Protein AF-A0AAW5EEK4-F1 (afdb_monomer_lite)

Structure (mmCIF, N/CA/C/O backbone):
data_AF-A0AAW5EEK4-F1
#
_entry.id   AF-A0AAW5EEK4-F1
#
loop_
_atom_site.group_PDB
_atom_site.id
_atom_site.type_symbol
_atom_site.label_atom_id
_atom_site.label_alt_id
_atom_site.label_comp_id
_atom_site.label_asym_id
_atom_site.label_entity_id
_atom_site.label_seq_id
_atom_site.pdbx_PDB_ins_code
_atom_site.Cartn_x
_atom_site.Cartn_y
_atom_site.Cartn_z
_atom_site.occupancy
_atom_site.B_iso_or_equiv
_atom_site.auth_seq_id
_atom_site.auth_comp_id
_atom_site.auth_asym_id
_atom_site.auth_atom_id
_atom_site.pdbx_PDB_model_num
ATOM 1 N N . HIS A 1 1 ? 43.972 -11.807 -30.087 1.00 36.91 1 HIS A N 1
ATOM 2 C CA . HIS A 1 1 ? 42.862 -12.079 -29.159 1.00 36.91 1 HIS A CA 1
ATOM 3 C C . HIS A 1 1 ? 41.966 -10.864 -29.253 1.00 36.91 1 HIS A C 1
ATOM 5 O O . HIS A 1 1 ? 42.281 -9.854 -28.641 1.00 36.91 1 HIS A O 1
ATOM 11 N N . ASP A 1 2 ? 40.963 -10.916 -30.129 1.00 34.91 2 ASP A N 1
ATOM 12 C CA . ASP A 1 2 ? 39.991 -9.832 -30.265 1.00 34.91 2 ASP A CA 1
ATOM 13 C C . ASP A 1 2 ? 38.910 -10.070 -29.215 1.00 34.91 2 ASP A C 1
ATOM 15 O O . ASP A 1 2 ? 38.083 -10.973 -29.352 1.00 34.91 2 ASP A O 1
ATOM 19 N N . GLU A 1 3 ? 38.967 -9.322 -28.116 1.00 41.66 3 GLU A N 1
ATOM 20 C CA . GLU A 1 3 ? 37.869 -9.300 -27.157 1.00 41.66 3 GLU A CA 1
ATOM 21 C C . GLU A 1 3 ? 36.732 -8.485 -27.771 1.00 41.66 3 GLU A C 1
ATOM 23 O O . GLU A 1 3 ? 36.804 -7.264 -27.903 1.00 41.66 3 GLU A O 1
ATOM 28 N N . ASN A 1 4 ? 35.696 -9.188 -28.222 1.00 41.31 4 ASN A N 1
ATOM 29 C CA . ASN A 1 4 ? 34.501 -8.612 -28.822 1.00 41.31 4 ASN A CA 1
ATOM 30 C C . ASN A 1 4 ? 33.641 -7.964 -27.719 1.00 41.31 4 ASN A C 1
ATOM 32 O O . ASN A 1 4 ? 32.656 -8.542 -27.257 1.00 41.31 4 ASN A O 1
ATOM 36 N N . LEU A 1 5 ? 34.078 -6.804 -27.223 1.00 49.34 5 LEU A N 1
ATOM 37 C CA . LEU A 1 5 ? 33.399 -6.060 -26.163 1.00 49.34 5 LEU A CA 1
ATOM 38 C C . LEU A 1 5 ? 32.048 -5.530 -26.669 1.00 49.34 5 LEU A C 1
ATOM 40 O O . LEU A 1 5 ? 31.976 -4.852 -27.695 1.00 49.34 5 LEU A O 1
ATOM 44 N N . LYS A 1 6 ? 30.977 -5.841 -25.925 1.00 56.44 6 LYS A N 1
ATOM 45 C CA . LYS A 1 6 ? 29.566 -5.534 -26.242 1.00 56.44 6 LYS A CA 1
ATOM 46 C C . LYS A 1 6 ? 29.293 -4.030 -26.403 1.00 56.44 6 LYS A C 1
ATOM 48 O O . LYS A 1 6 ? 28.440 -3.663 -27.204 1.00 56.44 6 LYS A O 1
ATOM 53 N N . ASN A 1 7 ? 30.033 -3.174 -25.697 1.00 52.94 7 ASN A N 1
ATOM 54 C CA . ASN A 1 7 ? 30.001 -1.718 -25.830 1.00 52.94 7 ASN A CA 1
ATOM 55 C C . ASN A 1 7 ? 31.434 -1.169 -25.802 1.00 52.94 7 ASN A C 1
ATOM 57 O O . ASN A 1 7 ? 32.223 -1.539 -24.939 1.00 52.94 7 ASN A O 1
ATOM 61 N N . GLN A 1 8 ? 31.769 -0.265 -26.727 1.00 56.22 8 GLN A N 1
ATOM 62 C CA . GLN A 1 8 ? 33.091 0.385 -26.792 1.00 56.22 8 GLN A CA 1
ATOM 63 C C . GLN A 1 8 ? 33.127 1.749 -26.074 1.00 56.22 8 GLN A C 1
ATOM 65 O O . GLN A 1 8 ? 34.190 2.344 -25.917 1.00 56.22 8 GLN A O 1
ATOM 70 N N . SER A 1 9 ? 31.967 2.255 -25.640 1.00 56.72 9 SER A N 1
ATOM 71 C CA . SER A 1 9 ? 31.815 3.533 -24.937 1.00 56.72 9 SER A CA 1
ATOM 72 C C . SER A 1 9 ? 30.689 3.455 -23.904 1.00 56.72 9 SER A C 1
ATOM 74 O O . SER A 1 9 ? 29.578 3.039 -24.246 1.00 56.72 9 SER A O 1
ATOM 76 N N . HIS A 1 10 ? 30.951 3.915 -22.679 1.00 65.44 10 HIS A N 1
ATOM 77 C CA . HIS A 1 10 ? 29.992 3.903 -21.570 1.00 65.44 10 HIS A CA 1
ATOM 78 C C . HIS A 1 10 ? 29.480 5.321 -21.294 1.00 65.44 10 HIS A C 1
ATOM 80 O O . HIS A 1 10 ? 30.268 6.252 -21.129 1.00 65.44 10 HIS A O 1
ATOM 86 N N . TYR A 1 11 ? 28.160 5.494 -21.253 1.00 69.69 11 TYR A N 1
ATOM 87 C CA . TYR A 1 11 ? 27.513 6.774 -20.975 1.00 69.69 11 TYR A CA 1
ATOM 88 C C . TYR A 1 11 ? 26.167 6.563 -20.280 1.00 69.69 11 TYR A C 1
ATOM 90 O O . TYR A 1 11 ? 25.509 5.531 -20.444 1.00 69.69 11 TYR A O 1
ATOM 98 N N . GLY A 1 12 ? 25.760 7.579 -19.530 1.00 70.38 12 GLY A N 1
ATOM 99 C CA . GLY A 1 12 ? 24.509 7.617 -18.799 1.00 70.38 12 GLY A CA 1
ATOM 100 C C . GLY A 1 12 ? 24.221 9.016 -18.263 1.00 70.38 12 GLY A C 1
ATOM 101 O O . GLY A 1 12 ? 25.057 9.919 -18.352 1.00 70.38 12 GLY A O 1
ATOM 102 N N . ALA A 1 13 ? 23.008 9.195 -17.759 1.00 77.69 13 ALA A N 1
ATOM 103 C CA . ALA A 1 13 ? 22.518 10.408 -17.135 1.00 77.69 13 ALA A CA 1
ATOM 104 C C . ALA A 1 13 ? 21.577 10.043 -15.981 1.00 77.69 13 ALA A C 1
ATOM 106 O O . ALA A 1 13 ? 20.711 9.175 -16.119 1.00 77.69 13 ALA A O 1
ATOM 107 N N . GLU A 1 14 ? 21.731 10.738 -14.858 1.00 83.56 14 GLU A N 1
ATOM 108 C CA . GLU A 1 14 ? 20.864 10.619 -13.687 1.00 83.56 14 GLU A CA 1
ATOM 109 C C . GLU A 1 14 ? 20.131 11.944 -13.455 1.00 83.56 14 GLU A C 1
ATOM 111 O O . GLU A 1 14 ? 20.734 13.018 -13.478 1.00 83.56 14 GLU A O 1
ATOM 116 N N . LEU A 1 15 ? 18.823 11.867 -13.219 1.00 86.69 15 LEU A N 1
ATOM 117 C CA . LEU A 1 15 ? 17.961 12.997 -12.894 1.00 86.69 15 LEU A CA 1
ATOM 118 C C . LEU A 1 15 ? 17.174 12.676 -11.626 1.00 86.69 15 LEU A C 1
ATOM 120 O O . LEU A 1 15 ? 16.363 11.754 -11.608 1.00 86.69 15 LEU A O 1
ATOM 124 N N . LYS A 1 16 ? 17.355 13.502 -10.595 1.00 89.75 16 LYS A N 1
ATOM 125 C CA . LYS A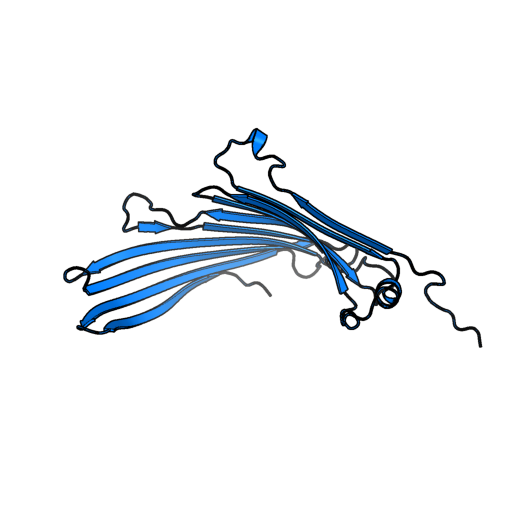 1 16 ? 16.519 13.497 -9.392 1.00 89.75 16 LYS A CA 1
ATOM 126 C C . LYS A 1 16 ? 15.796 14.823 -9.277 1.00 89.75 16 LYS A C 1
ATOM 128 O O . LYS A 1 16 ? 16.426 15.878 -9.308 1.00 89.75 16 LYS A O 1
ATOM 133 N N . TYR A 1 17 ? 14.479 14.767 -9.150 1.00 90.12 17 TYR A N 1
ATOM 134 C CA . TYR A 1 17 ? 13.632 15.945 -9.079 1.00 90.12 17 TYR A CA 1
ATOM 135 C C . TYR A 1 17 ? 12.504 15.730 -8.076 1.00 90.12 17 TYR A C 1
ATOM 137 O O . TYR A 1 17 ? 11.799 14.725 -8.117 1.00 90.12 17 TYR A O 1
ATOM 145 N N . ALA A 1 18 ? 12.329 16.703 -7.187 1.00 89.62 18 ALA A N 1
ATOM 146 C CA . ALA A 1 18 ? 11.241 16.749 -6.226 1.00 89.62 18 ALA A CA 1
ATOM 147 C C . ALA A 1 18 ? 10.533 18.092 -6.351 1.00 89.62 18 ALA A C 1
ATOM 149 O O . ALA A 1 18 ? 11.190 19.134 -6.428 1.00 89.62 18 ALA A O 1
ATOM 150 N N . ARG A 1 19 ? 9.204 18.077 -6.342 1.00 89.69 19 ARG A N 1
ATOM 151 C CA . ARG A 1 19 ? 8.412 19.300 -6.324 1.00 89.69 19 ARG A CA 1
ATOM 152 C C . ARG A 1 19 ? 7.097 19.091 -5.590 1.00 89.69 19 ARG A C 1
ATOM 154 O O . ARG A 1 19 ? 6.426 18.088 -5.799 1.00 89.69 19 ARG A O 1
ATOM 161 N N . ASN A 1 20 ? 6.709 20.102 -4.828 1.00 87.31 20 ASN A N 1
ATOM 162 C CA . ASN A 1 20 ? 5.350 20.275 -4.326 1.00 87.31 20 ASN A CA 1
ATOM 163 C C . ASN A 1 20 ? 4.666 21.381 -5.150 1.00 87.31 20 ASN A C 1
ATOM 165 O O . ASN A 1 20 ? 5.342 22.132 -5.861 1.00 87.31 20 ASN A O 1
ATOM 169 N N . ASP A 1 21 ? 3.345 21.499 -5.072 1.00 82.50 21 ASP A N 1
ATOM 170 C CA . ASP A 1 21 ? 2.613 22.606 -5.708 1.00 82.50 21 ASP A CA 1
ATOM 171 C C . ASP A 1 21 ? 2.774 22.629 -7.258 1.00 82.50 21 ASP A C 1
ATOM 173 O O . ASP A 1 21 ? 3.147 23.635 -7.877 1.00 82.50 21 ASP A O 1
ATOM 177 N N . LEU A 1 22 ? 2.572 21.469 -7.899 1.00 82.81 22 LEU A N 1
ATOM 178 C CA . LEU A 1 22 ? 2.485 21.282 -9.349 1.00 82.81 22 LEU A CA 1
ATOM 179 C C . LEU A 1 22 ? 1.094 21.653 -9.895 1.00 82.81 22 LEU A C 1
ATOM 181 O O . LEU A 1 22 ? 1.016 22.493 -10.791 1.00 82.81 22 LEU A O 1
ATOM 185 N N . ILE A 1 23 ? 0.021 21.028 -9.390 1.00 83.12 23 ILE A N 1
ATOM 186 C CA . ILE A 1 23 ? -1.360 21.244 -9.869 1.00 83.12 23 ILE A CA 1
ATOM 187 C C . ILE A 1 23 ? -2.353 21.582 -8.753 1.00 83.12 23 ILE A C 1
ATOM 189 O O . ILE A 1 23 ? -3.490 21.942 -9.054 1.00 83.12 23 ILE A O 1
ATOM 193 N N . LYS A 1 24 ? -1.950 21.536 -7.478 1.00 77.88 24 LYS A N 1
ATOM 194 C CA . LYS A 1 24 ? -2.773 21.936 -6.325 1.00 77.88 24 LYS A CA 1
ATOM 195 C C . LYS A 1 24 ? -3.341 23.343 -6.488 1.00 77.88 24 LYS A C 1
ATOM 197 O O . LYS A 1 24 ? -4.489 23.585 -6.130 1.00 77.88 24 LYS A O 1
ATOM 202 N N . THR A 1 25 ? -2.578 24.251 -7.094 1.00 74.50 25 THR A N 1
ATOM 203 C CA . THR A 1 25 ? -3.015 25.625 -7.389 1.00 74.50 25 THR A CA 1
ATOM 204 C C . THR A 1 25 ? -4.276 25.690 -8.258 1.00 74.50 25 THR A C 1
ATOM 206 O O . THR A 1 25 ? -4.969 26.703 -8.243 1.00 74.50 25 THR A O 1
ATOM 209 N N . LEU A 1 26 ? -4.604 24.616 -8.985 1.00 79.88 26 LEU A N 1
ATOM 210 C CA . LEU A 1 26 ? -5.815 24.482 -9.798 1.00 79.88 26 LEU A CA 1
ATOM 211 C C . LEU A 1 26 ? -6.970 23.775 -9.060 1.00 79.88 26 LEU A C 1
ATOM 213 O O . LEU A 1 26 ? -8.106 23.846 -9.523 1.00 79.88 26 LEU A O 1
ATOM 217 N N . LEU A 1 27 ? -6.694 23.085 -7.946 1.00 77.06 27 LEU A N 1
ATOM 218 C CA . LEU A 1 27 ? -7.632 22.209 -7.221 1.00 77.06 27 LEU A CA 1
ATOM 219 C C . LEU A 1 27 ? -8.041 22.749 -5.835 1.00 77.06 27 LEU A C 1
ATOM 221 O O . LEU A 1 27 ? -9.014 22.266 -5.257 1.00 77.06 27 LEU A O 1
ATOM 225 N N . GLY A 1 28 ? -7.335 23.761 -5.320 1.00 73.69 28 GLY A N 1
ATOM 226 C CA . GLY A 1 28 ? -7.607 24.425 -4.042 1.00 73.69 28 GLY A CA 1
ATOM 227 C C . GLY A 1 28 ? -6.593 24.090 -2.942 1.00 73.69 28 GLY A C 1
ATOM 228 O O . GLY A 1 28 ? -5.855 23.107 -3.010 1.00 73.69 28 GLY A O 1
ATOM 229 N N . ASP A 1 29 ? -6.563 24.913 -1.892 1.00 76.06 29 ASP A N 1
ATOM 230 C CA . ASP A 1 29 ? -5.489 24.887 -0.885 1.00 76.06 29 ASP A CA 1
ATOM 231 C C . ASP A 1 29 ? -5.532 23.689 0.081 1.00 76.06 29 ASP A C 1
ATOM 233 O O . ASP A 1 29 ? -4.543 23.415 0.768 1.00 76.06 29 ASP A O 1
ATOM 237 N N . ASN A 1 30 ? -6.637 22.938 0.093 1.00 86.56 30 ASN A N 1
ATOM 238 C CA . ASN A 1 30 ? -6.892 21.849 1.044 1.00 86.56 30 ASN A CA 1
ATOM 239 C C . ASN A 1 30 ? -6.178 20.535 0.699 1.00 86.56 30 ASN A C 1
ATOM 241 O O . ASN A 1 30 ? -6.216 19.593 1.488 1.00 86.56 30 ASN A O 1
ATOM 245 N N . PHE A 1 31 ? -5.533 20.461 -0.464 1.00 89.00 31 PHE A N 1
ATOM 246 C CA . PHE A 1 31 ? -4.802 19.272 -0.880 1.00 89.00 31 PHE A CA 1
ATOM 247 C C . PHE A 1 31 ? -3.326 19.336 -0.476 1.00 89.00 31 PHE A C 1
ATOM 249 O O . PHE A 1 31 ? -2.690 20.387 -0.498 1.00 89.00 31 PHE A O 1
ATOM 256 N N . GLN A 1 32 ? -2.750 18.196 -0.133 1.00 92.12 32 GLN A N 1
ATOM 257 C CA . GLN A 1 32 ? -1.314 17.964 -0.109 1.00 92.12 32 GLN A CA 1
ATOM 258 C C . GLN A 1 32 ? -0.929 17.279 -1.414 1.00 92.12 32 GLN A C 1
ATOM 260 O O . GLN A 1 32 ? -1.625 16.370 -1.861 1.00 92.12 32 GLN A O 1
ATOM 265 N N . GLU A 1 33 ? 0.176 17.689 -2.023 1.00 94.06 33 GLU A N 1
ATOM 266 C CA . GLU A 1 33 ? 0.689 17.019 -3.212 1.00 94.06 33 GLU A CA 1
ATOM 267 C C . GLU A 1 33 ? 2.208 16.915 -3.197 1.00 94.06 33 GLU A C 1
ATOM 269 O O . GLU A 1 33 ? 2.893 17.697 -2.534 1.00 94.06 33 GLU A O 1
ATOM 274 N N . GLY A 1 34 ? 2.725 15.975 -3.981 1.00 94.44 34 GLY A N 1
ATOM 275 C CA . GLY A 1 34 ? 4.153 15.833 -4.205 1.00 94.44 34 GLY A CA 1
ATOM 276 C C . GLY A 1 34 ? 4.447 15.039 -5.469 1.00 94.44 34 GLY A C 1
ATOM 277 O O . GLY A 1 34 ? 3.831 14.008 -5.736 1.00 94.44 34 GLY A O 1
ATOM 278 N N . LEU A 1 35 ? 5.416 15.528 -6.237 1.00 94.88 35 LEU A N 1
ATOM 279 C CA . LEU A 1 35 ? 6.017 14.872 -7.389 1.00 94.88 35 LEU A CA 1
ATOM 280 C C . LEU A 1 35 ? 7.451 14.482 -7.036 1.00 94.88 35 LEU A C 1
ATOM 282 O O . LEU A 1 35 ? 8.256 15.329 -6.649 1.00 94.88 35 LEU A O 1
ATOM 286 N N . TRP A 1 36 ? 7.775 13.212 -7.232 1.00 95.56 36 TRP A N 1
ATOM 287 C CA . TRP A 1 36 ? 9.122 12.672 -7.133 1.00 95.56 36 TRP A CA 1
ATOM 288 C C . TRP A 1 36 ? 9.482 11.951 -8.428 1.00 95.56 36 TRP A C 1
ATOM 290 O O . TRP A 1 36 ? 8.776 11.039 -8.857 1.00 95.56 36 TRP A O 1
ATOM 300 N N . ILE A 1 37 ? 10.591 12.350 -9.039 1.00 93.25 37 ILE A N 1
ATOM 301 C CA . ILE A 1 37 ? 11.162 11.725 -10.229 1.00 93.25 37 ILE A CA 1
ATOM 302 C C . ILE A 1 37 ? 12.590 11.314 -9.888 1.00 93.25 37 ILE A C 1
ATOM 304 O O . ILE A 1 37 ? 13.403 12.145 -9.485 1.00 93.25 37 ILE A O 1
ATOM 308 N N . ASP A 1 38 ? 12.887 10.039 -10.082 1.00 92.81 38 ASP A N 1
ATOM 309 C CA . ASP A 1 38 ? 14.230 9.470 -10.029 1.00 92.81 38 ASP A CA 1
ATOM 310 C C . ASP A 1 38 ? 14.434 8.702 -11.331 1.00 92.81 38 ASP A C 1
ATOM 312 O O . ASP A 1 38 ? 13.895 7.611 -11.500 1.00 92.81 38 ASP A O 1
ATOM 316 N N . ALA A 1 39 ? 15.092 9.321 -12.305 1.00 88.69 39 ALA A N 1
ATOM 317 C CA . ALA A 1 39 ? 15.279 8.765 -13.634 1.00 88.69 39 ALA A CA 1
ATOM 318 C C . ALA A 1 39 ? 16.760 8.503 -13.887 1.00 88.69 39 ALA A C 1
ATOM 320 O O . ALA A 1 39 ? 17.609 9.377 -13.717 1.00 88.69 39 ALA A O 1
ATOM 321 N N . THR A 1 40 ? 17.054 7.298 -14.349 1.00 85.25 40 THR A N 1
ATOM 322 C CA . THR A 1 40 ? 18.393 6.874 -14.734 1.00 85.25 40 THR A CA 1
ATOM 323 C C . THR A 1 40 ? 18.332 6.346 -16.155 1.00 85.25 40 THR A C 1
ATOM 325 O O . THR A 1 40 ? 17.605 5.397 -16.448 1.00 85.25 40 THR A O 1
ATOM 328 N N . TYR A 1 41 ? 19.115 6.959 -17.034 1.00 80.06 41 TYR A N 1
ATOM 329 C CA . TYR A 1 41 ? 19.345 6.488 -18.390 1.00 80.06 41 TYR A CA 1
ATOM 330 C C . TYR A 1 41 ? 20.794 6.034 -18.501 1.00 80.06 41 TYR A C 1
ATOM 332 O O . TYR A 1 41 ? 21.697 6.791 -18.163 1.00 80.06 41 TYR A O 1
ATOM 340 N N . LEU A 1 42 ? 21.034 4.817 -18.973 1.00 78.88 42 LEU A N 1
ATOM 341 C CA . LEU A 1 42 ? 22.383 4.301 -19.188 1.00 78.88 42 LEU A CA 1
ATOM 342 C C . LEU A 1 42 ? 22.389 3.253 -20.292 1.00 78.88 42 LEU A C 1
ATOM 344 O O . LEU A 1 42 ? 21.401 2.548 -20.492 1.00 78.88 42 LEU A O 1
ATOM 348 N N . ASN A 1 43 ? 23.509 3.183 -21.008 1.00 67.44 43 ASN A N 1
ATOM 349 C CA . ASN A 1 43 ? 23.744 2.182 -22.049 1.00 67.44 43 ASN A CA 1
ATOM 350 C C . ASN A 1 43 ? 24.464 0.928 -21.516 1.00 67.44 43 ASN A C 1
ATOM 352 O O . ASN A 1 43 ? 24.377 -0.137 -22.119 1.00 67.44 43 ASN A O 1
ATOM 356 N N . ASP A 1 44 ? 25.193 1.051 -20.401 1.00 63.53 44 ASP A N 1
ATOM 357 C CA . ASP A 1 44 ? 25.988 -0.033 -19.815 1.00 63.53 44 ASP A CA 1
ATOM 358 C C . ASP A 1 44 ? 26.080 0.099 -18.285 1.00 63.53 44 ASP A C 1
ATOM 360 O O . ASP A 1 44 ? 26.118 1.220 -17.774 1.00 63.53 44 ASP A O 1
ATOM 364 N N . ILE A 1 45 ? 26.152 -1.025 -17.563 1.00 65.06 45 ILE A N 1
ATOM 365 C CA . ILE A 1 45 ? 26.341 -1.061 -16.102 1.00 65.06 45 ILE A CA 1
ATOM 366 C C . ILE A 1 45 ? 27.698 -0.488 -15.691 1.00 65.06 45 ILE A C 1
ATOM 368 O O . ILE A 1 45 ? 27.800 0.147 -14.642 1.00 65.06 45 ILE A O 1
ATOM 372 N N . ASP A 1 46 ? 28.709 -0.600 -16.558 1.00 63.88 46 ASP A N 1
ATOM 373 C CA . ASP A 1 46 ? 30.038 -0.034 -16.313 1.00 63.88 46 ASP A CA 1
ATOM 374 C C . ASP A 1 46 ? 30.029 1.497 -16.179 1.00 63.88 46 ASP A C 1
ATOM 376 O O . ASP A 1 46 ? 30.933 2.065 -15.570 1.00 63.88 46 ASP A O 1
ATOM 380 N N . TYR A 1 47 ? 28.977 2.182 -16.649 1.00 61.75 47 TYR A N 1
ATOM 381 C CA . TYR A 1 47 ? 28.772 3.603 -16.355 1.00 61.75 47 TYR A CA 1
ATOM 382 C C . TYR A 1 47 ? 28.639 3.875 -14.845 1.00 61.75 47 TYR A C 1
ATOM 384 O O . TYR A 1 47 ? 29.226 4.835 -14.348 1.00 61.75 47 TYR A O 1
ATOM 392 N N . LEU A 1 48 ? 27.913 3.022 -14.111 1.00 62.62 48 LEU A N 1
ATOM 393 C CA . LEU A 1 48 ? 27.731 3.163 -12.661 1.00 62.62 48 LEU A CA 1
ATOM 394 C C . LEU A 1 48 ? 29.035 2.859 -11.907 1.00 62.62 48 LEU A C 1
ATOM 396 O O . LEU A 1 48 ? 29.363 3.554 -10.948 1.00 62.62 48 LEU A O 1
ATOM 400 N N . ASN A 1 49 ? 29.829 1.907 -12.410 1.00 61.69 49 ASN A N 1
ATOM 401 C CA . ASN A 1 49 ? 31.115 1.502 -11.827 1.00 61.69 49 ASN A CA 1
ATOM 402 C C . ASN A 1 49 ? 32.190 2.610 -11.892 1.00 61.69 49 ASN A C 1
ATOM 404 O O . ASN A 1 49 ? 33.110 2.648 -11.071 1.00 61.69 49 ASN A O 1
ATOM 408 N N . LEU A 1 50 ? 32.093 3.532 -12.859 1.00 64.38 50 LEU A N 1
ATOM 409 C CA . LEU A 1 50 ? 33.032 4.653 -13.021 1.00 64.38 50 LEU A CA 1
ATOM 410 C C . LEU A 1 50 ? 32.761 5.810 -12.040 1.00 64.38 50 LEU A C 1
ATOM 412 O O . LEU A 1 50 ? 33.652 6.620 -11.771 1.00 64.38 50 LEU A O 1
ATOM 416 N N . GLY A 1 51 ? 31.546 5.893 -11.494 1.00 54.91 51 GLY A N 1
ATOM 417 C CA . GLY A 1 51 ? 31.060 7.002 -10.678 1.00 54.91 51 GLY A CA 1
ATOM 418 C C . GLY A 1 51 ? 31.013 6.683 -9.185 1.00 54.91 51 GLY A C 1
ATOM 419 O O . GLY A 1 51 ? 29.938 6.607 -8.614 1.00 54.91 51 GLY A O 1
ATOM 420 N N . SER A 1 52 ? 32.175 6.589 -8.531 1.00 50.66 52 SER A N 1
ATOM 421 C CA . SER A 1 52 ? 32.354 6.476 -7.067 1.00 50.66 52 SER A CA 1
ATOM 422 C C . SER A 1 52 ? 31.800 5.212 -6.373 1.00 50.66 52 SER A C 1
ATOM 424 O O . SER A 1 52 ? 30.641 4.843 -6.492 1.00 50.66 52 SER A O 1
ATOM 426 N N . ARG A 1 53 ? 32.686 4.581 -5.587 1.00 46.56 53 ARG A N 1
ATOM 427 C CA . ARG A 1 53 ? 32.527 3.333 -4.816 1.00 46.56 53 ARG A CA 1
ATOM 428 C C . ARG A 1 53 ? 31.418 3.393 -3.755 1.00 46.56 53 ARG A C 1
ATOM 430 O O . ARG A 1 53 ? 31.715 3.460 -2.565 1.00 46.56 53 ARG A O 1
ATOM 437 N N . ASP A 1 54 ? 30.166 3.315 -4.166 1.00 49.91 54 ASP A N 1
ATOM 438 C CA . ASP A 1 54 ? 29.077 2.890 -3.294 1.00 49.91 54 ASP A CA 1
ATOM 439 C C . ASP A 1 54 ? 28.488 1.614 -3.884 1.00 49.91 54 ASP A C 1
ATOM 441 O O . ASP A 1 54 ? 28.213 1.570 -5.075 1.00 49.91 54 ASP A O 1
ATOM 445 N N . TYR A 1 55 ? 28.328 0.587 -3.046 1.00 46.06 55 TYR A N 1
ATOM 446 C CA . TYR A 1 55 ? 27.924 -0.803 -3.319 1.00 46.06 55 TYR A CA 1
ATOM 447 C C . TYR A 1 55 ? 26.566 -0.982 -4.056 1.00 46.06 55 TYR A C 1
ATOM 449 O O . TYR A 1 55 ? 25.715 -1.767 -3.638 1.00 46.06 55 TYR A O 1
ATOM 457 N N . ARG A 1 56 ? 26.321 -0.273 -5.162 1.00 49.38 56 ARG A N 1
ATOM 458 C CA . ARG A 1 56 ? 25.199 -0.505 -6.088 1.00 49.38 56 ARG A CA 1
ATOM 459 C C . ARG A 1 56 ? 25.524 -1.615 -7.106 1.00 49.38 56 ARG A C 1
ATOM 461 O O . ARG A 1 56 ? 24.632 -2.061 -7.821 1.00 49.38 56 ARG A O 1
ATOM 468 N N . ASP A 1 57 ? 26.762 -2.111 -7.082 1.00 49.28 57 ASP A N 1
ATOM 469 C CA . ASP A 1 57 ? 27.435 -2.976 -8.069 1.00 49.28 57 ASP A CA 1
ATOM 470 C C . ASP A 1 57 ? 26.960 -4.439 -8.160 1.00 49.28 57 ASP A C 1
ATOM 472 O O . ASP A 1 57 ? 27.628 -5.263 -8.779 1.00 49.28 57 ASP A O 1
ATOM 476 N N . LEU A 1 58 ? 25.830 -4.821 -7.558 1.00 53.12 58 LEU A N 1
ATOM 477 C CA . LEU A 1 58 ? 25.357 -6.217 -7.618 1.00 53.12 58 LEU A CA 1
ATOM 478 C C . LEU A 1 58 ? 24.009 -6.400 -8.310 1.00 53.12 58 LEU A C 1
ATOM 480 O O . LEU A 1 58 ? 23.595 -7.539 -8.521 1.00 53.12 58 LEU A O 1
ATOM 484 N N . ASN A 1 59 ? 23.315 -5.316 -8.660 1.00 59.47 59 ASN A N 1
ATOM 485 C CA . ASN A 1 59 ? 21.976 -5.416 -9.226 1.00 59.47 59 ASN A CA 1
ATOM 486 C C . ASN A 1 59 ? 21.997 -5.024 -10.702 1.00 59.47 59 ASN A C 1
ATOM 488 O O . ASN A 1 59 ? 22.146 -3.853 -11.039 1.00 59.47 59 ASN A O 1
ATOM 492 N N . SER A 1 60 ? 21.805 -6.004 -11.587 1.00 72.31 60 SER A N 1
ATOM 493 C CA . SER A 1 60 ? 21.706 -5.769 -13.031 1.00 72.31 60 SER A CA 1
ATOM 494 C C . SER A 1 60 ? 20.447 -4.991 -13.426 1.00 72.31 60 SER A C 1
ATOM 496 O O . SER A 1 60 ? 20.328 -4.588 -14.579 1.00 72.31 60 SER A O 1
ATOM 498 N N . LEU A 1 61 ? 19.521 -4.747 -12.493 1.00 83.50 61 LEU A N 1
ATOM 499 C CA . LEU A 1 61 ? 18.263 -4.059 -12.743 1.00 83.50 61 LEU A CA 1
ATOM 500 C C . LEU A 1 61 ? 18.282 -2.628 -12.193 1.00 83.50 61 LEU A C 1
ATOM 502 O O . LEU A 1 61 ? 18.141 -2.392 -10.991 1.00 83.50 61 LEU A O 1
ATOM 506 N N . VAL A 1 62 ? 18.393 -1.659 -13.093 1.00 86.44 62 VAL A N 1
ATOM 507 C CA . VAL A 1 62 ? 18.316 -0.228 -12.784 1.00 86.44 62 VAL A CA 1
ATOM 508 C C . VAL A 1 62 ? 16.868 0.226 -12.929 1.00 86.44 62 VAL A C 1
ATOM 510 O O . VAL A 1 62 ? 16.196 -0.141 -13.887 1.00 86.44 62 VAL A O 1
ATOM 513 N N . THR A 1 63 ? 16.354 1.006 -11.975 1.00 90.19 63 THR A N 1
ATOM 514 C CA . THR A 1 63 ? 14.939 1.415 -11.956 1.00 90.19 63 THR A CA 1
ATOM 515 C C . THR A 1 63 ? 14.796 2.929 -11.988 1.00 90.19 63 THR A C 1
ATOM 517 O O . THR A 1 63 ? 15.232 3.603 -11.061 1.00 90.19 63 THR A O 1
ATOM 520 N N . SER A 1 64 ? 14.094 3.439 -12.996 1.00 92.06 64 SER A N 1
ATOM 521 C CA . SER A 1 64 ? 13.563 4.800 -13.025 1.00 92.06 64 SER A CA 1
ATOM 522 C C . SER A 1 64 ? 12.144 4.826 -12.458 1.00 92.06 64 SER A C 1
ATOM 524 O O . SER A 1 64 ? 11.340 3.941 -12.754 1.00 92.06 64 SER A O 1
ATOM 526 N N . LYS A 1 65 ? 11.818 5.830 -11.643 1.00 95.44 65 LYS A N 1
ATOM 527 C CA . LYS A 1 65 ? 10.530 5.974 -10.959 1.00 95.44 65 LYS A CA 1
ATOM 528 C C . LYS A 1 65 ? 9.993 7.390 -11.102 1.00 95.44 65 LYS A C 1
ATOM 530 O O . LYS A 1 65 ? 10.707 8.360 -10.865 1.00 95.44 65 LYS A O 1
ATOM 535 N N . ILE A 1 66 ? 8.709 7.492 -11.407 1.00 95.75 66 ILE A N 1
ATOM 536 C CA . ILE A 1 66 ? 7.916 8.711 -11.269 1.00 95.75 66 ILE A CA 1
ATOM 537 C C . ILE A 1 66 ? 6.805 8.388 -10.284 1.00 95.75 66 ILE A C 1
ATOM 539 O O . ILE A 1 66 ? 6.053 7.443 -10.502 1.00 95.75 66 ILE A O 1
ATOM 543 N N . ASN A 1 67 ? 6.701 9.170 -9.217 1.00 96.88 67 ASN A N 1
ATOM 544 C CA . ASN A 1 67 ? 5.633 9.079 -8.237 1.00 96.88 67 ASN A CA 1
ATOM 545 C C . ASN A 1 67 ? 4.990 10.454 -8.112 1.00 96.88 67 ASN A C 1
ATOM 547 O O . ASN A 1 67 ? 5.672 11.439 -7.834 1.00 96.88 67 ASN A O 1
ATOM 551 N N . TYR A 1 68 ? 3.682 10.511 -8.274 1.00 96.62 68 TYR A N 1
ATOM 552 C CA . TYR A 1 68 ? 2.892 11.693 -7.998 1.00 96.62 68 TYR A CA 1
ATOM 553 C C . TYR A 1 68 ? 1.776 11.312 -7.036 1.00 96.62 68 TYR A C 1
ATOM 555 O O . TYR A 1 68 ? 1.139 10.275 -7.217 1.00 96.62 68 TYR A O 1
ATOM 563 N N . PHE A 1 69 ? 1.542 12.125 -6.011 1.00 96.56 69 PHE A N 1
ATOM 564 C CA . PHE A 1 69 ? 0.402 11.935 -5.127 1.00 96.56 69 PHE A CA 1
ATOM 565 C C . PHE A 1 69 ? -0.343 13.239 -4.882 1.00 96.56 69 PHE A C 1
ATOM 567 O O . PHE A 1 69 ? 0.244 14.321 -4.897 1.00 96.56 69 PHE A O 1
ATOM 574 N N . LEU A 1 70 ? -1.634 13.090 -4.608 1.00 95.50 70 LEU A N 1
ATOM 575 C CA . LEU A 1 70 ? -2.556 14.133 -4.195 1.00 95.50 70 LEU A CA 1
ATOM 576 C C . LEU A 1 70 ? -3.403 13.580 -3.047 1.00 95.50 70 LEU A C 1
ATOM 578 O O . LEU A 1 70 ? -3.953 12.489 -3.169 1.00 95.50 70 LEU A O 1
ATOM 582 N N . ALA A 1 71 ? -3.523 14.302 -1.941 1.00 95.44 71 ALA A N 1
ATOM 583 C CA . ALA A 1 71 ? -4.278 13.847 -0.780 1.00 95.44 71 ALA A CA 1
ATOM 584 C C . ALA A 1 71 ? -5.016 14.994 -0.090 1.00 95.44 71 ALA A C 1
ATOM 586 O O . ALA A 1 71 ? -4.508 16.106 -0.029 1.00 95.44 71 ALA A O 1
ATOM 587 N N . ASP A 1 72 ? -6.192 14.719 0.454 1.00 93.81 72 ASP A N 1
ATOM 588 C CA . ASP A 1 72 ? -6.914 15.591 1.383 1.00 93.81 72 ASP A CA 1
ATOM 589 C C . ASP A 1 72 ? -7.155 14.839 2.709 1.00 93.81 72 ASP A C 1
ATOM 591 O O . ASP A 1 72 ? -6.596 13.767 2.944 1.00 93.81 72 ASP A O 1
ATOM 595 N N . GLU A 1 73 ? -7.974 15.392 3.604 1.00 93.69 73 GLU A N 1
ATOM 596 C CA . GLU A 1 73 ? -8.348 14.757 4.883 1.00 93.69 73 GLU A CA 1
ATOM 597 C C . GLU A 1 73 ? -9.071 13.403 4.734 1.00 93.69 73 GLU A C 1
ATOM 599 O O . GLU A 1 73 ? -9.151 12.618 5.676 1.00 93.69 73 GLU A O 1
ATOM 604 N N . ASN A 1 74 ? -9.611 13.122 3.552 1.00 95.06 74 ASN A N 1
ATOM 605 C CA . ASN A 1 74 ? -10.564 12.061 3.276 1.00 95.06 74 ASN A CA 1
ATOM 606 C C . ASN A 1 74 ? -10.060 11.054 2.229 1.00 95.06 74 ASN A C 1
ATOM 608 O O . ASN A 1 74 ? -10.454 9.885 2.265 1.00 95.06 74 ASN A O 1
ATOM 612 N N . ASN A 1 75 ? -9.204 11.481 1.309 1.00 96.69 75 ASN A N 1
ATOM 613 C CA . ASN A 1 75 ? -8.822 10.756 0.110 1.00 96.69 75 ASN A CA 1
ATOM 614 C C . ASN A 1 75 ? -7.327 10.894 -0.168 1.00 96.69 75 ASN A C 1
ATOM 616 O O . ASN A 1 75 ? -6.729 11.945 0.036 1.00 96.69 75 ASN A O 1
ATOM 620 N N . TYR A 1 76 ? -6.756 9.849 -0.746 1.00 97.62 76 TYR A N 1
ATOM 621 C CA . TYR A 1 76 ? -5.416 9.815 -1.302 1.00 97.62 76 TYR A CA 1
ATOM 622 C C . TYR A 1 76 ? -5.482 9.250 -2.718 1.00 97.62 76 TYR A C 1
ATOM 624 O O . TYR A 1 76 ? -6.127 8.231 -2.965 1.00 97.62 76 TYR A O 1
ATOM 632 N N . TYR A 1 77 ? -4.781 9.903 -3.632 1.00 97.50 77 TYR A N 1
ATOM 633 C CA . TYR A 1 77 ? -4.621 9.521 -5.024 1.00 97.50 77 TYR A CA 1
ATOM 634 C C . TYR A 1 77 ? -3.128 9.435 -5.324 1.00 97.50 77 TYR A C 1
ATOM 636 O O . TYR A 1 77 ? -2.377 10.364 -5.037 1.00 97.50 77 TYR A O 1
ATOM 644 N N . GLY A 1 78 ? -2.700 8.330 -5.917 1.00 97.88 78 GLY A N 1
ATOM 645 C CA . GLY A 1 78 ? -1.332 8.088 -6.345 1.00 97.88 78 GLY A CA 1
ATOM 646 C C . GLY A 1 78 ? -1.289 7.741 -7.826 1.00 97.88 78 GLY A C 1
ATOM 647 O O . GLY A 1 78 ? -2.128 6.985 -8.312 1.00 97.88 78 GLY A O 1
ATOM 648 N N . ALA A 1 79 ? -0.310 8.280 -8.539 1.00 98.06 79 ALA A N 1
ATOM 649 C CA . ALA A 1 79 ? 0.025 7.913 -9.904 1.00 98.06 79 ALA A CA 1
ATOM 650 C C . ALA A 1 79 ? 1.514 7.577 -9.966 1.00 98.06 79 ALA A C 1
ATOM 652 O O . ALA A 1 79 ? 2.359 8.343 -9.498 1.00 98.06 79 ALA A O 1
ATOM 653 N N . TYR A 1 80 ? 1.832 6.426 -10.544 1.00 97.31 80 TYR A N 1
ATOM 654 C CA . TYR A 1 80 ? 3.183 5.891 -10.555 1.00 97.31 80 TYR A CA 1
ATOM 655 C C . TYR A 1 80 ? 3.567 5.394 -11.943 1.00 97.31 80 TYR A C 1
ATOM 657 O O . TYR A 1 80 ? 2.741 4.883 -12.702 1.00 97.31 80 TYR A O 1
ATOM 665 N N . ALA A 1 81 ? 4.850 5.509 -12.251 1.00 97.25 81 ALA A N 1
ATOM 666 C CA . ALA A 1 81 ? 5.477 4.840 -13.374 1.00 97.25 81 ALA A CA 1
ATOM 667 C C . ALA A 1 81 ? 6.831 4.302 -12.921 1.00 97.25 81 ALA A C 1
ATOM 669 O O . ALA A 1 81 ? 7.641 5.041 -12.360 1.00 97.25 81 ALA A O 1
ATOM 670 N N . LYS A 1 82 ? 7.081 3.018 -13.162 1.00 95.75 82 LYS A N 1
ATOM 671 C CA . LYS A 1 82 ? 8.373 2.373 -12.948 1.00 95.75 82 LYS A CA 1
ATOM 672 C C . LYS A 1 82 ? 8.854 1.805 -14.271 1.00 95.75 82 LYS A C 1
ATOM 674 O O . LYS A 1 82 ? 8.146 1.042 -14.929 1.00 95.75 82 LYS A O 1
ATOM 679 N N . TYR A 1 83 ? 10.068 2.188 -14.630 1.00 93.50 83 TYR A N 1
ATOM 680 C CA . TYR A 1 83 ? 10.760 1.702 -15.807 1.00 93.50 83 TYR A CA 1
ATOM 681 C C . TYR A 1 83 ? 12.061 1.030 -15.384 1.00 93.50 83 TYR A C 1
ATOM 683 O O . TYR A 1 83 ? 12.824 1.581 -14.594 1.00 93.50 83 TYR A O 1
ATOM 691 N N . TYR A 1 84 ? 12.312 -0.156 -15.907 1.00 92.00 84 TYR A N 1
ATOM 692 C CA . TYR A 1 84 ? 13.407 -1.030 -15.549 1.00 92.00 84 TYR A CA 1
ATOM 693 C C . TYR A 1 84 ? 14.340 -1.212 -16.741 1.00 92.00 84 TYR A C 1
ATOM 695 O O . TYR A 1 84 ? 13.902 -1.519 -17.853 1.00 92.00 84 TYR A O 1
ATOM 703 N N . ILE A 1 85 ? 15.632 -1.055 -16.474 1.00 88.69 85 ILE A N 1
ATOM 704 C CA . ILE A 1 85 ? 16.731 -1.341 -17.387 1.00 88.69 85 ILE A CA 1
ATOM 705 C C . ILE A 1 85 ? 17.476 -2.546 -16.818 1.00 88.69 85 ILE A C 1
ATOM 707 O O . ILE A 1 85 ? 18.196 -2.432 -15.828 1.00 88.69 85 ILE A O 1
ATOM 711 N N . ASP A 1 86 ? 17.289 -3.701 -17.443 1.00 86.81 86 ASP A N 1
ATOM 712 C CA . ASP A 1 86 ? 18.123 -4.879 -17.265 1.00 86.81 86 ASP A CA 1
ATOM 713 C C . ASP A 1 86 ? 19.414 -4.697 -18.069 1.00 86.81 86 ASP A C 1
ATOM 715 O O . ASP A 1 86 ? 19.452 -4.793 -19.296 1.00 86.81 86 ASP A O 1
ATOM 719 N N . THR A 1 87 ? 20.484 -4.399 -17.348 1.00 79.88 87 THR A N 1
ATOM 720 C CA . THR A 1 87 ? 21.834 -4.192 -17.881 1.00 79.88 87 THR A CA 1
ATOM 721 C C . THR A 1 87 ? 22.546 -5.498 -18.237 1.00 79.88 87 THR A C 1
ATOM 723 O O . THR A 1 87 ? 23.551 -5.476 -18.949 1.00 79.88 87 THR A O 1
ATOM 726 N N . SER A 1 88 ? 22.018 -6.650 -17.802 1.00 79.75 88 SER A N 1
ATOM 727 C CA . SER A 1 88 ? 22.528 -7.959 -18.222 1.00 79.75 88 SER A CA 1
ATOM 728 C C . SER A 1 88 ? 22.039 -8.343 -19.626 1.00 79.75 88 SER A C 1
ATOM 730 O O . SER A 1 88 ? 22.740 -9.040 -20.367 1.00 79.75 88 SER A O 1
ATOM 732 N N . ALA A 1 89 ? 20.879 -7.828 -20.043 1.00 80.06 89 ALA A N 1
ATOM 733 C CA . ALA A 1 89 ? 20.287 -8.082 -21.351 1.00 80.06 89 ALA A CA 1
ATOM 734 C C . ALA A 1 89 ? 20.881 -7.192 -22.467 1.00 80.06 89 ALA A C 1
ATOM 736 O O . ALA A 1 89 ? 21.575 -6.204 -22.225 1.00 80.06 89 ALA A O 1
ATOM 737 N N . LEU A 1 90 ? 20.680 -7.575 -23.735 1.00 78.50 90 LEU A N 1
ATOM 738 C CA . LEU A 1 90 ? 21.055 -6.752 -24.905 1.00 78.50 90 LEU A CA 1
ATOM 739 C C . LEU A 1 90 ? 20.065 -5.601 -25.137 1.00 78.50 90 LEU A C 1
ATOM 741 O O . LEU A 1 90 ? 20.437 -4.564 -25.674 1.00 78.50 90 LEU A O 1
ATOM 745 N N . ASN A 1 91 ? 18.808 -5.809 -24.752 1.00 81.75 91 ASN A N 1
ATOM 746 C CA . ASN A 1 91 ? 17.723 -4.841 -24.805 1.00 81.75 91 ASN A CA 1
ATOM 747 C C . ASN A 1 91 ? 16.714 -5.151 -23.687 1.00 81.75 91 ASN A C 1
ATOM 749 O O . ASN A 1 91 ? 16.821 -6.174 -23.012 1.00 81.75 91 ASN A O 1
ATOM 753 N N . ASN A 1 92 ? 15.723 -4.277 -23.519 1.00 85.00 92 ASN A N 1
ATOM 754 C CA . ASN A 1 92 ? 14.709 -4.381 -22.469 1.00 85.00 92 ASN A CA 1
ATOM 755 C C . ASN A 1 92 ? 13.336 -4.832 -22.980 1.00 85.00 92 ASN A C 1
ATOM 757 O O . ASN A 1 92 ? 12.337 -4.672 -22.283 1.00 85.00 92 ASN A O 1
ATOM 761 N N . ASP A 1 93 ? 13.272 -5.423 -24.176 1.00 89.94 93 ASP A N 1
ATOM 762 C CA . ASP A 1 93 ? 12.002 -5.784 -24.815 1.00 89.94 93 ASP A CA 1
ATOM 763 C C . ASP A 1 93 ? 11.260 -6.892 -24.052 1.00 89.94 93 ASP A C 1
ATOM 765 O O . ASP A 1 93 ? 10.032 -6.960 -24.078 1.00 89.94 93 ASP A O 1
ATOM 769 N N . ASN A 1 94 ? 12.000 -7.738 -23.329 1.00 90.81 94 ASN A N 1
ATOM 770 C CA . ASN A 1 94 ? 11.455 -8.803 -22.484 1.00 90.81 94 ASN A CA 1
ATOM 771 C C . ASN A 1 94 ? 11.253 -8.376 -21.016 1.00 90.81 94 ASN A C 1
ATOM 773 O O . ASN A 1 94 ? 10.649 -9.131 -20.240 1.00 90.81 94 ASN A O 1
ATOM 777 N N . THR A 1 95 ? 11.761 -7.201 -20.630 1.00 92.19 95 THR A N 1
ATOM 778 C CA . THR A 1 95 ? 11.733 -6.680 -19.257 1.00 92.19 95 THR A CA 1
ATOM 779 C C . THR A 1 95 ? 10.357 -6.098 -18.961 1.00 92.19 95 THR A C 1
ATOM 781 O O . THR A 1 95 ? 9.898 -5.189 -19.652 1.00 92.19 95 THR A O 1
ATOM 784 N N . LEU A 1 96 ? 9.686 -6.622 -17.932 1.00 94.31 96 LEU A N 1
ATOM 785 C CA . LEU A 1 96 ? 8.358 -6.159 -17.537 1.00 94.31 96 LEU A CA 1
ATOM 786 C C . LEU A 1 96 ? 8.441 -4.783 -16.873 1.00 94.31 96 LEU A C 1
ATOM 788 O O . LEU A 1 96 ? 9.121 -4.602 -15.868 1.00 94.31 96 LEU A O 1
ATOM 792 N N . GLN A 1 97 ? 7.718 -3.836 -17.446 1.00 95.56 97 GLN A N 1
ATOM 793 C CA . GLN A 1 97 ? 7.585 -2.466 -16.985 1.00 95.56 97 GLN A CA 1
ATOM 794 C C . GLN A 1 97 ? 6.276 -2.282 -16.224 1.00 95.56 97 GLN A C 1
ATOM 796 O O . GLN A 1 97 ? 5.330 -3.036 -16.444 1.00 95.56 97 GLN A O 1
ATOM 801 N N . GLU A 1 98 ? 6.195 -1.273 -15.359 1.00 96.94 98 GLU A N 1
ATOM 802 C CA . GLU A 1 98 ? 4.990 -0.989 -14.576 1.00 96.94 98 GLU A CA 1
ATOM 803 C C . GLU A 1 98 ? 4.596 0.483 -14.745 1.00 96.94 98 GLU A C 1
ATOM 805 O O . GLU A 1 98 ? 5.020 1.354 -13.985 1.00 96.94 98 GLU A O 1
ATOM 810 N N . TYR A 1 99 ? 3.817 0.779 -15.781 1.00 95.50 99 TYR A N 1
ATOM 811 C CA . TYR A 1 99 ? 3.293 2.119 -16.032 1.00 95.50 99 TYR A CA 1
ATOM 812 C C . TYR A 1 99 ? 2.109 2.076 -17.013 1.00 95.50 99 TYR A C 1
ATOM 814 O O . TYR A 1 99 ? 2.142 1.299 -17.966 1.00 95.50 99 TYR A O 1
ATOM 822 N N . PRO A 1 100 ? 1.095 2.941 -16.854 1.00 97.12 100 PRO A N 1
ATOM 823 C CA . PRO A 1 100 ? 0.813 3.709 -15.646 1.00 97.12 100 PRO A CA 1
ATOM 824 C C . PRO A 1 100 ? 0.241 2.812 -14.533 1.00 97.12 100 PRO A C 1
ATOM 826 O O . PRO A 1 100 ? -0.500 1.866 -14.803 1.00 97.12 100 PRO A O 1
ATOM 829 N N . SER A 1 101 ? 0.542 3.152 -13.283 1.00 98.06 101 SER A N 1
ATOM 830 C CA . SER A 1 101 ? -0.103 2.582 -12.096 1.00 98.06 101 SER A CA 1
ATOM 831 C C . SER A 1 101 ? -0.832 3.674 -11.327 1.00 98.06 101 SER A C 1
ATOM 833 O O . SER A 1 101 ? -0.344 4.798 -11.223 1.00 98.06 101 SER A O 1
ATOM 835 N N . PHE A 1 102 ? -1.985 3.341 -10.757 1.00 98.56 102 PHE A N 1
ATOM 836 C CA . PHE A 1 102 ? -2.801 4.262 -9.975 1.00 98.56 102 PHE A CA 1
ATOM 837 C C . PHE A 1 102 ? -3.177 3.647 -8.634 1.00 98.56 102 PHE A C 1
ATOM 839 O O . PHE A 1 102 ? -3.447 2.452 -8.539 1.00 98.56 102 PHE A O 1
ATOM 846 N N . GLN A 1 103 ? -3.245 4.480 -7.605 1.00 98.38 103 GLN A N 1
ATOM 847 C CA . GLN A 1 103 ? -3.732 4.116 -6.283 1.00 98.38 103 GLN A CA 1
ATOM 848 C C . GLN A 1 103 ? -4.786 5.121 -5.845 1.00 98.38 103 GLN A C 1
ATOM 850 O O . GLN A 1 103 ? -4.614 6.325 -5.998 1.00 98.38 103 GLN A O 1
ATOM 855 N N . TYR A 1 104 ? -5.866 4.621 -5.272 1.00 98.69 104 TYR A N 1
ATOM 856 C CA . TYR A 1 104 ? -6.858 5.406 -4.565 1.00 98.69 104 TYR A CA 1
ATOM 857 C C . TYR A 1 104 ? -7.040 4.816 -3.174 1.00 98.69 104 TYR A C 1
ATOM 859 O O . TYR A 1 104 ? -7.151 3.598 -3.021 1.00 98.69 104 TYR A O 1
ATOM 867 N N . HIS A 1 105 ? -7.080 5.679 -2.170 1.00 98.50 105 HIS A N 1
ATOM 868 C CA . HIS A 1 105 ? -7.388 5.302 -0.804 1.00 98.50 105 HIS A CA 1
ATOM 869 C C . HIS A 1 105 ? -8.359 6.312 -0.196 1.00 98.50 105 HIS A C 1
ATOM 871 O O . HIS A 1 105 ? -8.077 7.505 -0.134 1.00 98.50 105 HIS A O 1
ATOM 877 N N . ARG A 1 106 ? -9.505 5.827 0.274 1.00 97.81 106 ARG A N 1
ATOM 878 C CA . ARG A 1 106 ? -10.428 6.570 1.130 1.00 97.81 106 ARG A CA 1
ATOM 879 C C . ARG A 1 106 ? -10.041 6.293 2.578 1.00 97.81 106 ARG A C 1
ATOM 881 O O . ARG A 1 106 ? -10.157 5.147 3.022 1.00 97.81 106 ARG A O 1
ATOM 888 N N . PHE A 1 107 ? -9.628 7.332 3.301 1.00 96.69 107 PHE A N 1
ATOM 889 C CA . PHE A 1 107 ? -9.347 7.240 4.732 1.00 96.69 107 PHE A CA 1
ATOM 890 C C . PHE A 1 107 ? -10.602 6.843 5.514 1.00 96.69 107 PHE A C 1
ATOM 892 O O . PHE A 1 107 ? -11.729 7.029 5.046 1.00 96.69 107 PHE A O 1
ATOM 899 N N . LEU A 1 108 ? -10.386 6.280 6.706 1.00 95.25 108 LEU A N 1
ATOM 900 C CA . LEU A 1 108 ? -11.453 5.793 7.574 1.00 95.25 108 LEU A CA 1
ATOM 901 C C . LEU A 1 108 ? -12.503 6.885 7.792 1.00 95.25 108 LEU A C 1
ATOM 903 O O . LEU A 1 108 ? -12.191 7.946 8.327 1.00 95.25 108 LEU A O 1
ATOM 907 N N . ASN A 1 109 ? -13.744 6.600 7.418 1.00 94.19 109 ASN A N 1
ATOM 908 C CA . ASN A 1 109 ? -14.866 7.483 7.682 1.00 94.19 109 ASN A CA 1
ATOM 909 C C . ASN A 1 109 ? -16.054 6.704 8.248 1.00 94.19 109 ASN A C 1
ATOM 911 O O . ASN A 1 109 ? -16.136 5.479 8.140 1.00 94.19 109 ASN A O 1
ATOM 915 N N . ASN A 1 110 ? -16.985 7.434 8.840 1.00 93.19 110 ASN A N 1
ATOM 916 C CA . ASN A 1 110 ? -18.233 6.907 9.357 1.00 93.19 110 ASN A CA 1
ATOM 917 C C . ASN A 1 110 ? -19.284 6.871 8.236 1.00 93.19 110 ASN A C 1
ATOM 919 O O . ASN A 1 110 ? -19.271 7.712 7.335 1.00 93.19 110 ASN A O 1
ATOM 923 N N . PHE A 1 111 ? -20.193 5.896 8.274 1.00 87.00 111 PHE A N 1
ATOM 924 C CA . PHE A 1 111 ? -21.347 5.866 7.369 1.00 87.00 111 PHE A CA 1
ATOM 925 C C . PHE A 1 111 ? -22.426 6.855 7.827 1.00 87.00 111 PHE A C 1
ATOM 927 O O . PHE A 1 111 ? -22.480 7.986 7.359 1.00 87.00 111 PHE A O 1
ATOM 934 N N . PHE A 1 112 ? -23.287 6.414 8.745 1.00 84.75 112 PHE A N 1
ATOM 935 C CA . PHE A 1 112 ? -24.364 7.215 9.336 1.00 84.75 112 PHE A CA 1
ATOM 936 C C . PHE A 1 112 ? -24.160 7.433 10.843 1.00 84.75 112 PHE A C 1
ATOM 938 O O . PHE A 1 112 ? -24.724 8.362 11.407 1.00 84.75 112 PHE A O 1
ATOM 945 N N . ASP A 1 113 ? -23.362 6.572 11.480 1.00 88.00 113 ASP A N 1
ATOM 946 C CA . ASP A 1 113 ? -23.044 6.562 12.909 1.00 88.00 113 ASP A CA 1
ATOM 947 C C . ASP A 1 113 ? -21.551 6.241 13.077 1.00 88.00 113 ASP A C 1
ATOM 949 O O . ASP A 1 113 ? -20.973 5.505 12.274 1.00 88.00 113 ASP A O 1
ATOM 953 N N . GLU A 1 114 ? -20.930 6.761 14.132 1.00 89.19 114 GLU A N 1
ATOM 954 C CA . GLU A 1 114 ? -19.512 6.577 14.460 1.00 89.19 114 GLU A CA 1
ATOM 955 C C . GLU A 1 114 ? -19.146 5.121 14.761 1.00 89.19 114 GLU A C 1
ATOM 957 O O . GLU A 1 114 ? -17.971 4.740 14.703 1.00 89.19 114 GLU A O 1
ATOM 962 N N . ARG A 1 115 ? -20.153 4.299 15.070 1.00 93.06 115 ARG A N 1
ATOM 963 C CA . ARG A 1 115 ? -20.009 2.855 15.261 1.00 93.06 115 ARG A CA 1
ATOM 964 C C . ARG A 1 115 ? -19.774 2.115 13.956 1.00 93.06 115 ARG A C 1
ATOM 966 O O . ARG A 1 115 ? -19.149 1.064 13.992 1.00 93.06 115 ARG A O 1
ATOM 973 N N . LEU A 1 116 ? -20.269 2.621 12.824 1.00 95.81 116 LEU A N 1
ATOM 974 C CA . LEU A 1 116 ? -20.151 1.959 11.527 1.00 95.81 116 LEU A CA 1
ATOM 975 C C . LEU A 1 116 ? -19.156 2.721 10.651 1.00 95.81 116 LEU A C 1
ATOM 977 O O . LEU A 1 116 ? -19.462 3.791 10.124 1.00 95.81 116 LEU A O 1
ATOM 981 N N . ARG A 1 117 ? -17.965 2.156 10.482 1.00 96.31 117 ARG A N 1
ATOM 982 C CA . ARG A 1 117 ? -16.847 2.783 9.776 1.00 96.31 117 ARG A CA 1
ATOM 983 C C . ARG A 1 117 ? -16.480 2.008 8.523 1.00 96.31 117 ARG A C 1
ATOM 985 O O . ARG A 1 117 ? -16.673 0.796 8.461 1.00 96.31 117 ARG A O 1
ATOM 992 N N . TYR A 1 118 ? -15.913 2.691 7.543 1.00 96.62 118 TYR A N 1
ATOM 993 C CA . TYR A 1 118 ? -15.342 2.065 6.358 1.00 96.62 118 TYR A CA 1
ATOM 994 C C . TYR A 1 118 ? -14.083 2.780 5.909 1.00 96.62 118 TYR A C 1
ATOM 996 O O . TYR A 1 118 ? -13.885 3.964 6.172 1.00 96.62 118 TYR A O 1
ATOM 1004 N N . SER A 1 119 ? -13.260 2.047 5.178 1.00 97.62 119 SER A N 1
ATOM 1005 C CA . SER A 1 119 ? -12.241 2.612 4.303 1.00 97.62 119 SER A CA 1
ATOM 1006 C C . SER A 1 119 ? -12.336 1.909 2.956 1.00 97.62 119 SER A C 1
ATOM 1008 O O . SER A 1 119 ? -13.055 0.917 2.815 1.00 97.62 119 SER A O 1
ATOM 1010 N N . PHE A 1 120 ? -11.637 2.413 1.950 1.00 98.31 120 PHE A N 1
ATOM 1011 C CA . PHE A 1 120 ? -11.626 1.763 0.646 1.00 98.31 120 PHE A CA 1
ATOM 1012 C C . PHE A 1 120 ? -10.282 1.950 -0.032 1.00 98.31 120 PHE A C 1
ATOM 1014 O O . PHE A 1 120 ? -9.778 3.067 -0.091 1.00 98.31 120 PHE A O 1
ATOM 1021 N N . ASP A 1 121 ? -9.735 0.870 -0.575 1.00 98.56 121 ASP A N 1
ATOM 1022 C CA . ASP A 1 121 ? -8.540 0.905 -1.407 1.00 98.56 121 ASP A CA 1
ATOM 1023 C C . ASP A 1 121 ? -8.879 0.414 -2.809 1.00 98.56 121 ASP A C 1
ATOM 1025 O O . ASP A 1 121 ? -9.493 -0.643 -2.979 1.00 98.56 121 ASP A O 1
ATOM 1029 N N . ALA A 1 122 ? -8.401 1.137 -3.814 1.00 98.75 122 ALA A N 1
ATOM 1030 C CA . ALA A 1 122 ? -8.334 0.658 -5.182 1.00 98.75 122 ALA A CA 1
ATOM 1031 C C . ALA A 1 122 ? -6.916 0.847 -5.719 1.00 98.75 122 ALA A C 1
ATOM 1033 O O . ALA A 1 122 ? -6.298 1.889 -5.520 1.00 98.75 122 ALA A O 1
ATOM 1034 N N . SER A 1 123 ? -6.384 -0.151 -6.416 1.00 98.62 123 SER A N 1
ATOM 1035 C CA . SER A 1 123 ? -5.120 -0.009 -7.140 1.00 98.62 123 SER A CA 1
ATOM 1036 C C . SER A 1 123 ? -5.226 -0.612 -8.524 1.00 98.62 123 SER A C 1
ATOM 1038 O O . SER A 1 123 ? -5.792 -1.690 -8.701 1.00 98.62 123 SER A O 1
ATOM 1040 N N . PHE A 1 124 ? -4.675 0.095 -9.497 1.00 98.69 124 PHE A N 1
ATOM 1041 C CA . PHE A 1 124 ? -4.539 -0.352 -10.867 1.00 98.69 124 PHE A CA 1
ATOM 1042 C C . PHE A 1 124 ? -3.058 -0.401 -11.223 1.00 98.69 124 PHE A C 1
ATOM 1044 O O . PHE A 1 124 ? -2.338 0.561 -10.971 1.00 98.69 124 PHE A O 1
ATOM 1051 N N . HIS A 1 125 ? -2.619 -1.490 -11.840 1.00 98.31 125 HIS A N 1
ATOM 1052 C CA . HIS A 1 125 ? -1.256 -1.639 -12.334 1.00 98.31 125 HIS A CA 1
ATOM 1053 C C . HIS A 1 125 ? -1.309 -2.101 -13.785 1.00 98.31 125 HIS A C 1
ATOM 1055 O O . HIS A 1 125 ? -1.928 -3.124 -14.083 1.00 98.31 125 HIS A O 1
ATOM 1061 N N . ASN A 1 126 ? -0.664 -1.359 -14.680 1.00 97.94 126 ASN A N 1
ATOM 1062 C CA . ASN A 1 126 ? -0.427 -1.792 -16.052 1.00 97.94 126 ASN A CA 1
ATOM 1063 C C . ASN A 1 126 ? 0.992 -2.349 -16.140 1.00 97.94 126 ASN A C 1
ATOM 1065 O O . ASN A 1 126 ? 1.966 -1.591 -16.144 1.00 97.94 126 ASN A O 1
ATOM 1069 N N . PHE A 1 127 ? 1.103 -3.672 -16.199 1.00 97.00 127 PHE A N 1
ATOM 1070 C CA . PHE A 1 127 ? 2.363 -4.332 -16.485 1.00 97.00 127 PHE A CA 1
ATOM 1071 C C . PHE A 1 127 ? 2.498 -4.470 -17.993 1.00 97.00 127 PHE A C 1
ATOM 1073 O O . PHE A 1 127 ? 1.626 -5.050 -18.637 1.00 97.00 127 PHE A O 1
ATOM 1080 N N . TYR A 1 128 ? 3.586 -3.960 -18.559 1.00 95.31 128 TYR A N 1
ATOM 1081 C CA . TYR A 1 128 ? 3.798 -3.933 -20.002 1.00 95.31 128 TYR A CA 1
ATOM 1082 C C . TYR A 1 128 ? 5.211 -4.367 -20.367 1.00 95.31 128 TYR A C 1
ATOM 1084 O O . TYR A 1 128 ? 6.177 -3.970 -19.727 1.00 95.31 128 TYR A O 1
ATOM 1092 N N . ARG A 1 129 ? 5.343 -5.141 -21.441 1.00 94.50 129 ARG A N 1
ATOM 1093 C CA . ARG A 1 129 ? 6.613 -5.348 -22.138 1.00 94.50 129 ARG A CA 1
ATOM 1094 C C . ARG A 1 129 ? 6.354 -5.560 -23.627 1.00 94.50 129 ARG A C 1
ATOM 1096 O O . ARG A 1 129 ? 5.317 -6.137 -23.960 1.00 94.50 129 ARG A O 1
ATOM 1103 N N . PRO A 1 130 ? 7.265 -5.125 -24.511 1.00 92.50 130 PRO A N 1
ATOM 1104 C CA . PRO A 1 130 ? 7.124 -5.337 -25.949 1.00 92.50 130 PRO A CA 1
ATOM 1105 C C . PRO A 1 130 ? 7.021 -6.810 -26.362 1.00 92.50 130 PRO A C 1
ATOM 1107 O O . PRO A 1 130 ? 6.234 -7.145 -27.246 1.00 92.50 130 PRO A O 1
ATOM 1110 N N . VAL A 1 131 ? 7.814 -7.688 -25.742 1.00 93.25 131 VAL A N 1
ATOM 1111 C CA . VAL A 1 131 ? 7.919 -9.097 -26.128 1.00 93.25 131 VAL A CA 1
ATOM 1112 C C . VAL A 1 131 ? 7.570 -10.004 -24.953 1.00 93.25 131 VAL A C 1
ATOM 1114 O O . VAL A 1 131 ? 8.157 -9.950 -23.873 1.00 93.25 131 VAL A O 1
ATOM 1117 N N . GLY A 1 132 ? 6.603 -10.887 -25.199 1.00 92.62 132 GLY A N 1
ATOM 1118 C CA . GLY A 1 132 ? 6.085 -11.842 -24.230 1.00 92.62 132 GLY A CA 1
ATOM 1119 C C . GLY A 1 132 ? 4.821 -11.356 -23.511 1.00 92.62 132 GLY A C 1
ATOM 1120 O O . GLY A 1 132 ? 4.345 -10.246 -23.738 1.00 92.62 132 GLY A O 1
ATOM 1121 N N . PRO A 1 133 ? 4.252 -12.198 -22.635 1.00 93.94 133 PRO A N 1
ATOM 1122 C CA . PRO A 1 133 ? 3.009 -11.870 -21.955 1.00 93.94 133 PRO A CA 1
AT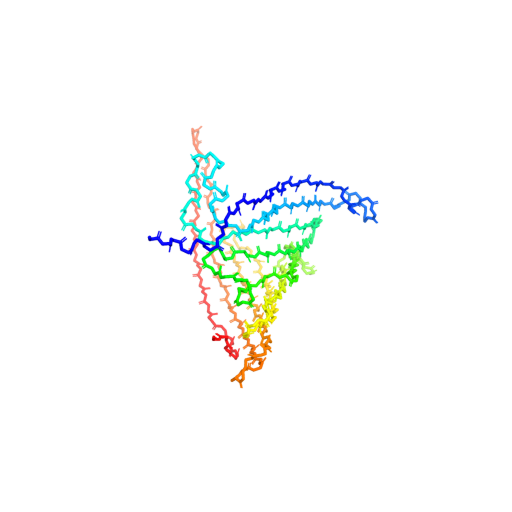OM 1123 C C . PRO A 1 133 ? 3.091 -10.655 -21.039 1.00 93.94 133 PRO A C 1
ATOM 1125 O O . PRO A 1 133 ? 4.089 -10.498 -20.333 1.00 93.94 133 PRO A O 1
ATOM 1128 N N . TYR A 1 134 ? 2.020 -9.876 -20.970 1.00 95.69 134 TYR A N 1
ATOM 1129 C CA . TYR A 1 134 ? 1.870 -8.762 -20.035 1.00 95.69 134 TYR A CA 1
ATOM 1130 C C . TYR A 1 134 ? 0.434 -8.704 -19.496 1.00 95.69 134 TYR A C 1
ATOM 1132 O O . TYR A 1 134 ? -0.412 -9.480 -19.946 1.00 95.69 134 TYR A O 1
ATOM 1140 N N . ALA A 1 135 ? 0.156 -7.867 -18.492 1.00 96.88 135 ALA A N 1
ATOM 1141 C CA . ALA A 1 135 ? -1.145 -7.891 -17.828 1.00 96.88 135 ALA A CA 1
ATOM 1142 C C . ALA A 1 135 ? -1.518 -6.578 -17.142 1.00 96.88 135 ALA A C 1
ATOM 1144 O O . ALA A 1 135 ? -0.658 -5.840 -16.671 1.00 96.88 135 ALA A O 1
ATOM 1145 N N . ASN A 1 136 ? -2.821 -6.361 -16.985 1.00 97.38 136 ASN A N 1
ATOM 1146 C CA . ASN A 1 136 ? -3.367 -5.258 -16.206 1.00 97.38 136 ASN A CA 1
ATOM 1147 C C . ASN A 1 136 ? -4.086 -5.812 -14.986 1.00 97.38 136 ASN A C 1
ATOM 1149 O O . ASN A 1 136 ? -4.911 -6.717 -15.117 1.00 97.38 136 ASN A O 1
ATOM 1153 N N . GLN A 1 137 ? -3.797 -5.253 -13.815 1.00 98.00 137 GLN A N 1
ATOM 1154 C CA . GLN A 1 137 ? -4.362 -5.690 -12.547 1.00 98.00 137 GLN A CA 1
ATOM 1155 C C . GLN A 1 137 ? -5.187 -4.581 -11.908 1.00 98.00 137 GLN A C 1
ATOM 1157 O O . GLN A 1 137 ? -4.689 -3.474 -11.737 1.00 98.00 137 GLN A O 1
ATOM 1162 N N . LEU A 1 138 ? -6.409 -4.896 -11.487 1.00 98.50 138 LEU A N 1
ATOM 1163 C CA . LEU A 1 138 ? -7.237 -4.045 -10.638 1.00 98.50 138 LEU A CA 1
ATOM 1164 C C . LEU A 1 138 ? -7.475 -4.756 -9.307 1.00 98.50 138 LEU A C 1
ATOM 1166 O O . LEU A 1 138 ? -8.038 -5.846 -9.291 1.00 98.50 138 LEU A O 1
ATOM 1170 N N . ASN A 1 139 ? -7.086 -4.139 -8.195 1.00 98.50 139 ASN A N 1
ATOM 1171 C CA . ASN A 1 139 ? -7.389 -4.620 -6.850 1.00 98.50 139 ASN A CA 1
ATOM 1172 C C . ASN A 1 139 ? -8.327 -3.648 -6.149 1.00 98.50 139 ASN A C 1
ATOM 1174 O O . ASN A 1 139 ? -8.092 -2.444 -6.189 1.00 98.50 139 ASN A O 1
ATOM 1178 N N . LEU A 1 140 ? -9.327 -4.181 -5.459 1.00 98.62 140 LEU A N 1
ATOM 1179 C CA . LEU A 1 140 ? -10.301 -3.446 -4.664 1.00 98.62 140 LEU A CA 1
ATOM 1180 C C . LEU A 1 140 ? -10.361 -4.071 -3.267 1.00 98.62 140 LEU A C 1
ATOM 1182 O O . LEU A 1 140 ? -10.434 -5.295 -3.137 1.00 98.62 140 LEU A O 1
ATOM 1186 N N . ASN A 1 141 ? -10.350 -3.248 -2.226 1.00 98.38 141 ASN A N 1
ATOM 1187 C CA . ASN A 1 141 ? -10.453 -3.679 -0.836 1.00 98.38 141 ASN A CA 1
ATOM 1188 C C . ASN A 1 141 ? -11.418 -2.759 -0.083 1.00 98.38 141 ASN A C 1
ATOM 1190 O O . ASN A 1 141 ? -11.202 -1.554 -0.010 1.00 98.38 141 ASN A O 1
ATOM 1194 N N . LEU A 1 142 ? -12.474 -3.337 0.481 1.00 98.19 142 LEU A N 1
ATOM 1195 C CA . LEU A 1 142 ? -13.521 -2.636 1.218 1.00 98.19 142 LEU A CA 1
ATOM 1196 C C . LEU A 1 142 ? -13.703 -3.293 2.593 1.00 98.19 142 LEU A C 1
ATOM 1198 O O . LEU A 1 142 ? -14.451 -4.266 2.717 1.00 98.19 142 LEU A O 1
ATOM 1202 N N . PRO A 1 143 ? -13.000 -2.813 3.628 1.00 97.56 143 PRO A N 1
ATOM 1203 C CA . PRO A 1 143 ? -13.314 -3.133 5.011 1.00 97.56 143 PRO A CA 1
ATOM 1204 C C . PRO A 1 143 ? -14.470 -2.270 5.533 1.00 97.56 143 PRO A C 1
ATOM 1206 O O . PRO A 1 143 ? -14.448 -1.043 5.436 1.00 97.56 143 PRO A O 1
ATOM 1209 N N . ILE A 1 144 ? -15.454 -2.922 6.143 1.00 97.12 144 ILE A N 1
ATOM 1210 C CA . ILE A 1 144 ? -16.561 -2.294 6.865 1.00 97.12 144 ILE A CA 1
ATOM 1211 C C . ILE A 1 144 ? -16.503 -2.778 8.308 1.00 97.12 144 ILE A C 1
ATOM 1213 O O . ILE A 1 144 ? -16.577 -3.977 8.563 1.00 97.12 144 ILE A O 1
ATOM 1217 N N . SER A 1 145 ? -16.371 -1.856 9.252 1.00 97.12 145 SER A N 1
ATOM 1218 C CA . SER A 1 145 ? -16.196 -2.160 10.669 1.00 97.12 145 SER A CA 1
ATOM 1219 C C . SER A 1 145 ? -17.356 -1.633 11.502 1.00 97.12 145 SER A C 1
ATOM 1221 O O . SER A 1 145 ? -17.698 -0.458 11.430 1.00 97.12 145 SER A O 1
ATOM 1223 N N . TYR A 1 146 ? -17.914 -2.490 12.348 1.00 96.81 146 TYR A N 1
ATOM 1224 C CA . TYR A 1 146 ? -18.761 -2.102 13.465 1.00 96.81 146 TYR A CA 1
ATOM 1225 C C . TYR A 1 146 ? -17.929 -2.072 14.749 1.00 96.81 146 TYR A C 1
ATOM 1227 O O . TYR A 1 146 ? -17.250 -3.051 15.058 1.00 96.81 146 TYR A O 1
ATOM 1235 N N . HIS A 1 147 ? -18.001 -0.980 15.500 1.00 95.56 147 HIS A N 1
ATOM 1236 C CA . HIS A 1 147 ? -17.329 -0.803 16.781 1.00 95.56 147 HIS A CA 1
ATOM 1237 C C . HIS A 1 147 ? -18.336 -0.470 17.882 1.00 95.56 147 HIS A C 1
ATOM 1239 O O . HIS A 1 147 ? -19.238 0.345 17.687 1.00 95.56 147 HIS A O 1
ATOM 1245 N N . ASN A 1 148 ? -18.168 -1.086 19.049 1.00 95.44 148 ASN A N 1
ATOM 1246 C CA . ASN A 1 148 ? -18.937 -0.759 20.241 1.00 95.44 148 ASN A CA 1
ATOM 1247 C C . ASN A 1 148 ? -18.102 -1.003 21.503 1.00 95.44 148 ASN A C 1
ATOM 1249 O O . ASN A 1 148 ? -17.145 -1.780 21.483 1.00 95.44 148 ASN A O 1
ATOM 1253 N N . ALA A 1 149 ? -18.491 -0.366 22.600 1.00 95.12 149 ALA A N 1
ATOM 1254 C CA . ALA A 1 149 ? -17.858 -0.519 23.898 1.00 95.12 149 ALA A CA 1
ATOM 1255 C C . ALA A 1 149 ? -18.905 -0.866 24.966 1.00 95.12 149 ALA A C 1
ATOM 1257 O O . ALA A 1 149 ? -20.075 -0.489 24.867 1.00 95.12 149 ALA A O 1
ATOM 1258 N N . PHE A 1 150 ? -18.489 -1.636 25.967 1.00 94.38 150 PHE A N 1
ATOM 1259 C CA . PHE A 1 150 ? -19.337 -2.161 27.032 1.00 94.38 150 PHE A CA 1
ATOM 1260 C C . PHE A 1 150 ? -18.688 -1.925 28.396 1.00 94.38 150 PHE A C 1
ATOM 1262 O O . PHE A 1 150 ? -17.464 -1.858 28.501 1.00 94.38 150 PHE A O 1
ATOM 1269 N N . PHE A 1 151 ? -19.520 -1.892 29.442 1.00 95.19 151 PHE A N 1
ATOM 1270 C CA . PHE A 1 151 ? -19.093 -1.733 30.838 1.00 95.19 151 PHE A CA 1
ATOM 1271 C C . PHE A 1 151 ? -18.273 -0.449 31.055 1.00 95.19 151 PHE A C 1
ATOM 1273 O O . PHE A 1 151 ? -17.147 -0.511 31.535 1.00 95.19 151 PHE A O 1
ATOM 1280 N N . ASP A 1 152 ? -18.844 0.695 30.661 1.00 91.12 152 ASP A N 1
ATOM 1281 C CA . ASP A 1 152 ? -18.213 2.019 30.765 1.00 91.12 152 ASP A CA 1
ATOM 1282 C C . ASP A 1 152 ? -16.821 2.057 30.109 1.00 91.12 152 ASP A C 1
ATOM 1284 O O . ASP A 1 152 ? -15.818 2.385 30.737 1.00 91.12 152 ASP A O 1
ATOM 1288 N N . ASP A 1 153 ? -16.774 1.653 28.835 1.00 91.00 153 ASP A N 1
ATOM 1289 C CA . ASP A 1 153 ? -15.568 1.554 28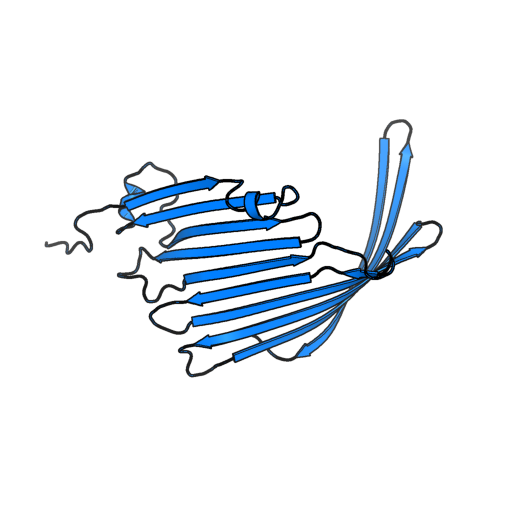.001 1.00 91.00 153 ASP A CA 1
ATOM 1290 C C . ASP A 1 153 ? -14.495 0.562 28.481 1.00 91.00 153 ASP A C 1
ATOM 1292 O O . ASP A 1 153 ? -13.396 0.521 27.939 1.00 91.00 153 ASP A O 1
ATOM 1296 N N . PHE A 1 154 ? -14.803 -0.315 29.440 1.00 93.56 154 PHE A N 1
ATOM 1297 C CA . PHE A 1 154 ? -13.861 -1.352 29.864 1.00 93.56 154 PHE A CA 1
ATOM 1298 C C . PHE A 1 154 ? -13.602 -2.407 28.777 1.00 93.56 154 PHE A C 1
ATOM 1300 O O . PHE A 1 154 ? -12.474 -2.886 28.651 1.00 93.56 154 PHE A O 1
ATOM 1307 N N . LEU A 1 155 ? -14.628 -2.807 28.015 1.00 95.81 155 LEU A N 1
ATOM 1308 C CA . LEU A 1 155 ? -14.519 -3.844 26.985 1.00 95.81 155 LEU A CA 1
ATOM 1309 C C . LEU A 1 155 ? -14.931 -3.307 25.616 1.00 95.81 155 LEU A C 1
ATOM 1311 O O . LEU A 1 155 ? -16.096 -2.988 25.387 1.00 95.81 155 LEU A O 1
ATOM 1315 N N . HIS A 1 156 ? -13.997 -3.313 24.677 1.00 96.75 156 HIS A N 1
ATOM 1316 C CA . HIS A 1 156 ? -14.213 -2.922 23.295 1.00 96.75 156 HIS A CA 1
ATOM 1317 C C . HIS A 1 156 ? -14.440 -4.136 22.405 1.00 96.75 156 HIS A C 1
ATOM 1319 O O . HIS A 1 156 ? -13.735 -5.142 22.493 1.00 96.75 156 HIS A O 1
ATOM 1325 N N . PHE A 1 157 ? -15.399 -4.007 21.496 1.00 97.06 157 PHE A N 1
ATOM 1326 C CA . PHE A 1 157 ? -15.690 -4.976 20.456 1.00 97.06 157 PHE A CA 1
ATOM 1327 C C . PHE A 1 157 ? -15.607 -4.316 19.087 1.00 97.06 157 PHE A C 1
ATOM 1329 O O . PHE A 1 157 ? -16.199 -3.262 18.851 1.00 97.06 157 PHE A O 1
ATOM 1336 N N . THR A 1 158 ? -14.930 -4.988 18.162 1.00 97.50 158 THR A N 1
ATOM 1337 C CA . THR A 1 158 ? -14.919 -4.620 16.753 1.00 97.50 158 THR A CA 1
ATOM 1338 C C . THR A 1 158 ? -15.213 -5.847 15.905 1.00 97.50 158 THR A C 1
ATOM 1340 O O . THR A 1 158 ? -14.516 -6.857 15.992 1.00 97.50 158 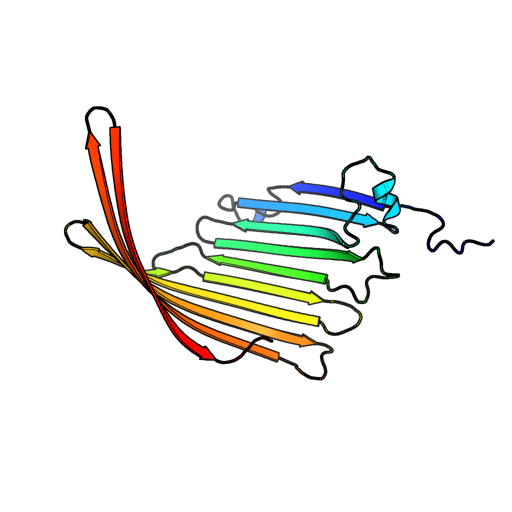THR A O 1
ATOM 1343 N N . PHE A 1 159 ? -16.212 -5.733 15.039 1.00 97.75 159 PHE A N 1
ATOM 1344 C CA . PHE A 1 159 ? -16.483 -6.682 13.967 1.00 97.75 159 PHE A CA 1
ATOM 1345 C C . PHE A 1 159 ? -16.131 -6.027 12.637 1.00 97.75 159 PHE A C 1
ATOM 1347 O O . PHE A 1 159 ? -16.614 -4.935 12.364 1.00 97.75 159 PHE A O 1
ATOM 1354 N N . THR A 1 160 ? -15.279 -6.643 11.820 1.00 98.06 160 THR A N 1
ATOM 1355 C CA . THR A 1 160 ? -14.929 -6.118 10.494 1.00 98.06 160 THR A CA 1
ATOM 1356 C C . THR A 1 160 ? -15.206 -7.137 9.409 1.00 98.06 160 THR A C 1
ATOM 1358 O O . THR A 1 160 ? -14.629 -8.220 9.400 1.00 98.06 160 THR A O 1
ATOM 1361 N N . GLU A 1 161 ? -16.022 -6.727 8.453 1.00 97.88 161 GLU A N 1
ATOM 1362 C CA . GLU A 1 161 ? -16.267 -7.435 7.214 1.00 97.88 161 GLU A CA 1
ATOM 1363 C C . GLU A 1 161 ? -15.306 -6.910 6.148 1.00 97.88 161 GLU A C 1
ATOM 1365 O O . GLU A 1 161 ? -15.338 -5.726 5.814 1.00 97.88 161 GLU A O 1
ATOM 1370 N N . ARG A 1 162 ? -14.422 -7.757 5.618 1.00 97.94 162 ARG A N 1
ATOM 1371 C CA . ARG A 1 162 ? -13.473 -7.359 4.568 1.00 97.94 162 ARG A CA 1
ATOM 1372 C C . ARG A 1 162 ? -13.849 -7.986 3.248 1.00 97.94 162 ARG A C 1
ATOM 1374 O O . ARG A 1 162 ? -13.805 -9.205 3.122 1.00 97.94 162 ARG A O 1
ATOM 1381 N N . PHE A 1 163 ? -14.123 -7.158 2.250 1.00 98.25 163 PHE A N 1
ATOM 1382 C CA . PHE A 1 163 ? -14.301 -7.594 0.872 1.00 98.25 163 PHE A CA 1
ATOM 1383 C C . PHE A 1 163 ? -13.058 -7.260 0.063 1.00 98.25 163 PHE A C 1
ATOM 1385 O O . PHE A 1 163 ? -12.643 -6.107 -0.000 1.00 98.25 163 PHE A O 1
ATOM 1392 N N . TYR A 1 164 ? -12.476 -8.268 -0.573 1.00 98.19 164 TYR A N 1
ATOM 1393 C CA . TYR A 1 164 ? -11.348 -8.114 -1.475 1.00 98.19 164 TYR A CA 1
ATOM 1394 C C . TYR A 1 164 ? -11.708 -8.676 -2.844 1.00 98.19 164 TYR A C 1
ATOM 1396 O O . TYR A 1 164 ? -12.198 -9.803 -2.946 1.00 98.19 164 TYR A O 1
ATOM 1404 N N . ALA A 1 165 ? -11.435 -7.897 -3.884 1.00 98.31 165 ALA A N 1
ATOM 1405 C CA . ALA A 1 165 ? -11.563 -8.305 -5.271 1.00 98.31 165 ALA A CA 1
ATOM 1406 C C . ALA A 1 165 ? -10.270 -7.986 -6.019 1.00 98.31 165 ALA A C 1
ATOM 1408 O O . ALA A 1 165 ? -9.687 -6.919 -5.844 1.00 98.31 165 ALA A O 1
ATOM 1409 N N . SER A 1 166 ? -9.834 -8.898 -6.875 1.00 98.19 166 SER A N 1
ATOM 1410 C CA . SER A 1 166 ? -8.713 -8.694 -7.779 1.00 98.19 166 SER A CA 1
ATOM 1411 C C . SER A 1 166 ? -9.089 -9.207 -9.156 1.00 98.19 166 SER A C 1
ATOM 1413 O O . SER A 1 166 ? -9.681 -10.278 -9.270 1.00 98.19 166 SER A O 1
ATOM 1415 N N . PHE A 1 167 ? -8.765 -8.440 -10.185 1.00 97.81 167 PHE A N 1
ATOM 1416 C CA . PHE A 1 167 ? -8.995 -8.778 -11.582 1.00 97.81 167 PHE A CA 1
ATOM 1417 C C . PHE A 1 167 ? -7.680 -8.633 -12.321 1.00 97.81 167 PHE A C 1
ATOM 1419 O O . PHE A 1 167 ? -7.010 -7.611 -12.177 1.00 97.81 167 PHE A O 1
ATOM 1426 N N . LEU A 1 168 ? -7.323 -9.636 -13.112 1.00 97.25 168 LEU A N 1
ATOM 1427 C CA . LEU A 1 168 ? -6.082 -9.664 -13.864 1.00 97.25 168 LEU A CA 1
ATOM 1428 C C . LEU A 1 168 ? -6.404 -10.015 -15.312 1.00 97.25 168 LEU A C 1
ATOM 1430 O O . LEU A 1 168 ? -6.916 -11.094 -15.584 1.00 97.25 168 LEU A O 1
ATOM 1434 N N . ASN A 1 169 ? -6.134 -9.096 -16.232 1.00 96.75 16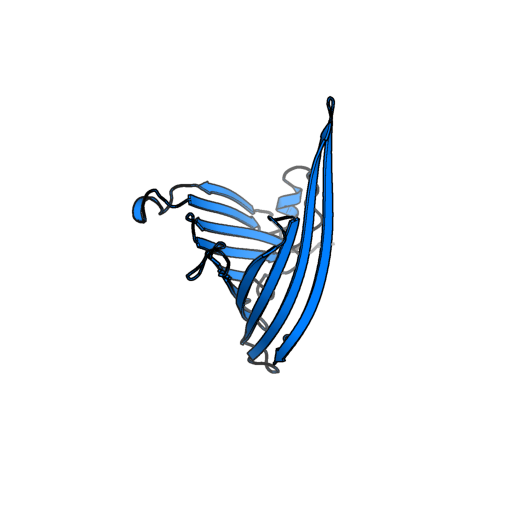9 ASN A N 1
ATOM 1435 C CA . ASN A 1 169 ? -6.345 -9.306 -17.661 1.00 96.75 169 ASN A CA 1
ATOM 1436 C C . ASN A 1 169 ? -4.991 -9.442 -18.334 1.00 96.75 169 ASN A C 1
ATOM 1438 O O . ASN A 1 169 ? -4.183 -8.516 -18.276 1.00 96.75 169 ASN A O 1
ATOM 1442 N N . TYR A 1 170 ? -4.752 -10.580 -18.968 1.00 95.75 170 TYR A N 1
ATOM 1443 C CA . TYR A 1 170 ? -3.511 -10.866 -19.659 1.00 95.75 170 TYR A CA 1
ATOM 1444 C C . TYR A 1 170 ? -3.604 -10.470 -21.131 1.00 95.75 170 TYR A C 1
ATOM 1446 O O . TYR A 1 170 ? -4.668 -10.386 -21.739 1.00 95.75 170 TYR A O 1
ATOM 1454 N N . SER A 1 171 ? -2.451 -10.225 -21.726 1.00 94.38 171 SER A N 1
ATOM 1455 C CA . SER A 1 171 ? -2.278 -10.010 -23.155 1.00 94.38 171 SER A CA 1
ATOM 1456 C C . SER A 1 171 ? -1.044 -10.771 -23.607 1.00 94.38 171 SER A C 1
ATOM 1458 O O . SER A 1 171 ? -0.067 -10.881 -22.866 1.00 94.38 171 SER A O 1
ATOM 1460 N N . HIS A 1 172 ? -1.093 -11.323 -24.819 1.00 89.31 172 HIS A N 1
ATOM 1461 C CA . HIS A 1 172 ? -0.047 -12.205 -25.348 1.00 89.31 172 HIS A CA 1
ATOM 1462 C C . HIS A 1 172 ? 0.261 -13.415 -24.444 1.00 89.31 172 HIS A C 1
ATOM 1464 O O . HIS A 1 172 ? 1.390 -13.901 -24.421 1.00 89.31 172 HIS A O 1
ATOM 1470 N N . TYR A 1 173 ? -0.743 -13.917 -23.714 1.00 88.00 173 TYR A N 1
ATOM 1471 C CA . TYR A 1 173 ? -0.655 -15.135 -22.906 1.00 88.00 173 TYR A CA 1
ATOM 1472 C C . TYR A 1 173 ? -1.639 -16.192 -23.450 1.00 88.00 173 TYR A C 1
ATOM 1474 O O . TYR A 1 173 ? -2.804 -16.200 -23.069 1.00 88.00 173 TYR A O 1
ATOM 1482 N N . PRO A 1 174 ? -1.208 -17.105 -24.342 1.00 83.50 174 PRO A N 1
ATOM 1483 C CA . PRO A 1 174 ? -2.119 -17.989 -25.086 1.00 83.50 174 PRO A CA 1
ATOM 1484 C C . PRO A 1 174 ? -2.978 -18.936 -24.238 1.00 83.50 174 PRO A C 1
ATOM 1486 O O . PRO A 1 174 ? -3.936 -19.513 -24.737 1.00 83.50 174 PRO A O 1
ATOM 1489 N N . GLN A 1 175 ? -2.593 -19.168 -22.985 1.00 85.94 175 GLN A N 1
ATOM 1490 C CA . GLN A 1 175 ? -3.227 -20.154 -22.110 1.00 85.94 175 GLN A CA 1
ATOM 1491 C C . GLN A 1 175 ? -4.268 -19.534 -21.167 1.00 85.94 175 GLN A C 1
ATOM 1493 O O . GLN A 1 175 ? -4.940 -20.271 -20.447 1.00 85.94 175 GLN A O 1
ATOM 1498 N N . LYS A 1 176 ? -4.362 -18.199 -21.102 1.00 86.56 176 LYS A N 1
ATOM 1499 C CA . LYS A 1 176 ? -5.052 -17.496 -20.018 1.00 86.56 176 LYS A CA 1
ATOM 1500 C C . LYS A 1 176 ? -5.290 -16.037 -20.382 1.00 86.56 176 LYS A C 1
ATOM 1502 O O . LYS A 1 176 ? -4.339 -15.273 -20.495 1.00 86.56 176 LYS A O 1
ATOM 1507 N N . ASP A 1 177 ? -6.556 -15.658 -20.497 1.00 87.81 177 ASP A N 1
ATOM 1508 C CA . ASP A 1 177 ? -6.928 -14.299 -20.909 1.00 87.81 177 ASP A CA 1
ATOM 1509 C C . ASP A 1 177 ? -7.286 -13.408 -19.718 1.00 87.81 177 ASP A C 1
ATOM 1511 O O . ASP A 1 177 ? -6.940 -12.230 -19.683 1.00 87.81 177 ASP A O 1
ATOM 1515 N N . HIS A 1 178 ? -7.971 -13.964 -18.720 1.00 93.81 178 HIS A N 1
ATOM 1516 C CA . HIS A 1 178 ? -8.433 -13.218 -17.558 1.00 93.81 178 HIS A CA 1
ATOM 1517 C C . HIS A 1 178 ? -8.508 -14.108 -16.321 1.00 93.81 178 HIS A C 1
ATOM 1519 O O . HIS A 1 178 ? -8.811 -15.299 -16.396 1.00 93.81 178 HIS A O 1
ATOM 1525 N N . GLU A 1 179 ? -8.281 -13.498 -15.169 1.00 95.94 179 GLU A N 1
ATOM 1526 C CA . GLU A 1 179 ? -8.513 -14.076 -13.859 1.00 95.94 179 GLU A CA 1
ATOM 1527 C C . GLU A 1 179 ? -9.229 -13.095 -12.958 1.00 95.94 179 GLU A C 1
ATOM 1529 O O . GLU A 1 179 ? -9.132 -11.874 -13.093 1.00 95.94 179 GLU A O 1
ATOM 1534 N N . HIS A 1 180 ? -9.929 -13.665 -11.992 1.00 96.56 180 HIS A N 1
ATOM 1535 C CA . HIS A 1 180 ? -10.503 -12.909 -10.909 1.00 96.56 180 HIS A CA 1
ATOM 1536 C C . HIS A 1 180 ? -10.313 -13.669 -9.608 1.00 96.56 180 HIS A C 1
ATOM 1538 O O . HIS A 1 180 ? -10.254 -14.899 -9.571 1.00 96.56 180 HIS A O 1
ATOM 1544 N N . TYR A 1 181 ? -10.266 -12.918 -8.524 1.00 97.56 181 TYR A N 1
ATOM 1545 C CA . TYR A 1 181 ? -10.237 -13.455 -7.186 1.00 97.56 181 TYR A CA 1
ATOM 1546 C C . TYR A 1 181 ? -11.094 -12.589 -6.283 1.00 97.56 181 TYR A C 1
ATOM 1548 O O . TYR A 1 181 ? -10.828 -11.404 -6.108 1.00 97.56 181 TYR A O 1
ATOM 1556 N N . PHE A 1 182 ? -12.101 -13.204 -5.681 1.00 97.75 182 PHE A N 1
ATOM 1557 C CA . PHE A 1 182 ? -12.934 -12.597 -4.662 1.00 97.75 182 PHE A CA 1
ATOM 1558 C C . PHE A 1 182 ? -12.723 -13.332 -3.353 1.00 97.75 182 PHE A C 1
ATOM 1560 O O . PHE A 1 182 ? -12.741 -14.564 -3.306 1.00 97.75 182 PHE A O 1
ATOM 1567 N N . ARG A 1 183 ? -12.567 -12.573 -2.276 1.00 97.56 183 ARG A N 1
ATOM 1568 C CA . ARG A 1 183 ? -12.559 -13.112 -0.924 1.00 97.56 183 ARG A CA 1
ATOM 1569 C C . ARG A 1 183 ? -13.302 -12.182 0.007 1.00 97.56 183 ARG A C 1
ATOM 1571 O O . ARG A 1 183 ? -13.122 -10.968 -0.031 1.00 97.56 183 ARG A O 1
ATOM 1578 N N . ASN A 1 184 ? -14.055 -12.794 0.896 1.00 97.62 184 ASN A N 1
ATOM 1579 C CA . ASN A 1 184 ? -14.598 -12.166 2.069 1.00 97.62 184 ASN A CA 1
ATOM 1580 C C . ASN A 1 184 ? -13.962 -12.769 3.338 1.00 97.62 184 ASN A C 1
ATOM 1582 O O . ASN A 1 184 ? -13.654 -13.963 3.375 1.00 97.62 184 ASN A O 1
ATOM 1586 N N . THR A 1 185 ? -13.730 -11.939 4.353 1.00 98.00 185 THR A N 1
ATOM 1587 C CA . THR A 1 185 ? -13.187 -12.356 5.652 1.00 98.00 185 THR A CA 1
ATOM 1588 C C . THR A 1 185 ? -13.910 -11.623 6.776 1.00 98.00 185 THR A C 1
ATOM 1590 O O . THR A 1 185 ? -14.111 -10.412 6.680 1.00 98.00 185 THR A O 1
ATOM 1593 N N . HIS A 1 186 ? -14.219 -12.344 7.852 1.00 98.19 186 HIS A N 1
ATOM 1594 C CA . HIS A 1 186 ? -14.819 -11.804 9.067 1.00 98.19 186 HIS A CA 1
ATOM 1595 C C . HIS A 1 186 ? -13.756 -11.696 10.171 1.00 98.19 186 HIS A C 1
ATOM 1597 O O . HIS A 1 186 ? -13.211 -12.712 10.611 1.00 98.19 186 HIS A O 1
ATOM 1603 N N . ASP A 1 187 ? -13.470 -10.485 10.642 1.00 97.88 187 ASP A N 1
ATOM 1604 C CA . ASP A 1 187 ? -12.565 -10.245 11.768 1.00 97.88 187 ASP A CA 1
ATOM 1605 C C . ASP A 1 187 ? -13.365 -9.868 13.019 1.00 97.88 187 ASP A C 1
ATOM 1607 O O . ASP A 1 187 ? -14.094 -8.878 13.031 1.00 97.88 187 ASP A O 1
ATOM 1611 N N . PHE A 1 188 ? -13.162 -10.608 14.102 1.00 97.94 188 PHE A N 1
ATOM 1612 C CA . PHE A 1 188 ? -13.691 -10.303 15.425 1.00 97.94 188 PHE A CA 1
ATOM 1613 C C . PHE A 1 188 ? -12.534 -9.885 16.325 1.00 97.94 188 PHE A C 1
ATOM 1615 O O . PHE A 1 188 ? -11.539 -10.603 16.437 1.00 97.94 188 PHE A O 1
ATOM 1622 N N . ASN A 1 189 ? -12.653 -8.733 16.972 1.00 97.69 189 ASN A N 1
ATOM 1623 C CA . ASN A 1 189 ? -11.681 -8.245 17.938 1.00 97.69 189 ASN A CA 1
ATOM 1624 C C . ASN A 1 189 ? -12.400 -7.860 19.231 1.00 97.69 189 ASN A C 1
ATOM 1626 O O . ASN A 1 189 ? -13.366 -7.101 19.198 1.00 97.69 189 ASN A O 1
ATOM 1630 N N . LEU A 1 190 ? -11.926 -8.384 20.354 1.00 97.38 190 LEU A N 1
ATOM 1631 C CA . LEU A 1 190 ? -12.370 -8.036 21.699 1.00 97.38 190 LEU A CA 1
ATOM 1632 C C . LEU A 1 190 ? -11.149 -7.605 22.491 1.00 97.38 190 LEU A C 1
ATOM 1634 O O . LEU A 1 190 ? -10.201 -8.379 22.577 1.00 97.38 190 LEU A O 1
ATOM 1638 N N . TYR A 1 191 ? -11.148 -6.410 23.065 1.00 97.00 191 TYR A N 1
ATOM 1639 C CA . TYR A 1 191 ? -9.999 -5.940 23.834 1.00 97.00 191 TYR A CA 1
ATOM 1640 C C . TYR A 1 191 ? -10.391 -5.014 24.983 1.00 97.00 191 TYR A C 1
ATOM 1642 O O . TYR A 1 191 ? -11.470 -4.431 24.986 1.00 97.00 191 TYR A O 1
ATOM 1650 N N . THR A 1 192 ? -9.511 -4.903 25.971 1.00 96.31 192 THR A N 1
ATOM 1651 C CA . THR A 1 192 ? -9.628 -3.992 27.113 1.00 96.31 192 THR A CA 1
ATOM 1652 C C . THR A 1 192 ? -8.320 -3.238 27.294 1.00 96.31 192 THR A C 1
ATOM 1654 O O . THR A 1 192 ? -7.242 -3.815 27.120 1.00 96.31 192 THR A O 1
ATOM 1657 N N . ASP A 1 193 ? -8.433 -1.963 27.651 1.00 93.38 193 ASP A N 1
ATOM 1658 C CA . ASP A 1 193 ? -7.320 -1.075 27.957 1.00 93.38 193 ASP A CA 1
ATOM 1659 C C . ASP A 1 193 ? -7.441 -0.590 29.403 1.00 93.38 193 ASP A C 1
ATOM 1661 O O . ASP A 1 193 ? -8.281 0.238 29.748 1.00 93.38 193 ASP A O 1
ATOM 1665 N N . LEU A 1 194 ? -6.585 -1.113 30.276 1.00 91.38 194 LEU A N 1
ATOM 1666 C CA . LEU A 1 194 ? -6.543 -0.758 31.688 1.00 91.38 194 LEU A CA 1
ATOM 1667 C C . LEU A 1 194 ? -5.348 0.136 31.960 1.00 91.38 194 LEU A C 1
ATOM 1669 O O . LEU A 1 194 ? -4.206 -0.258 31.742 1.00 91.38 194 LEU A O 1
ATOM 1673 N N . SER A 1 195 ? -5.602 1.325 32.490 1.00 92.50 195 SER A N 1
ATOM 1674 C CA . SER A 1 195 ? -4.553 2.284 32.819 1.00 92.50 195 SER A CA 1
ATOM 1675 C C . SER A 1 195 ? -4.653 2.714 34.276 1.00 92.50 195 SER A C 1
ATOM 1677 O O . SER A 1 195 ? -5.734 3.047 34.760 1.00 92.50 195 SER A O 1
ATOM 1679 N N . LYS A 1 196 ? -3.526 2.716 34.989 1.00 92.81 196 LYS A N 1
ATOM 1680 C CA . LYS A 1 196 ? -3.451 3.154 36.384 1.00 92.81 196 LYS A CA 1
ATOM 1681 C C . LYS A 1 196 ? -2.214 4.008 36.624 1.00 92.81 196 LYS A C 1
ATOM 1683 O O . LYS A 1 196 ? -1.086 3.573 36.390 1.00 92.81 196 LYS A O 1
ATOM 1688 N N . ALA A 1 197 ? -2.443 5.207 37.149 1.00 95.00 197 ALA A N 1
ATOM 1689 C CA . ALA A 1 197 ? -1.391 6.074 37.652 1.00 95.00 197 ALA A CA 1
ATOM 1690 C C . ALA A 1 197 ? -0.990 5.663 39.076 1.00 95.00 197 ALA A C 1
ATOM 1692 O O . ALA A 1 197 ? -1.843 5.401 39.926 1.00 95.00 197 ALA A O 1
ATOM 1693 N N . TYR A 1 198 ? 0.313 5.624 39.318 1.00 93.50 198 TYR A N 1
ATOM 1694 C CA . TYR A 1 198 ? 0.947 5.532 40.627 1.00 93.50 198 TYR A CA 1
ATOM 1695 C C . TYR A 1 198 ? 1.774 6.801 40.844 1.00 93.50 198 TYR A C 1
ATOM 1697 O O . TYR A 1 198 ? 2.096 7.497 39.883 1.00 93.50 198 TYR A O 1
ATOM 1705 N N . ASP A 1 199 ? 2.168 7.074 42.087 1.00 94.81 199 ASP A N 1
ATOM 1706 C CA . ASP A 1 199 ? 2.825 8.337 42.459 1.00 94.81 199 ASP A CA 1
ATOM 1707 C C . ASP A 1 199 ? 4.053 8.679 41.596 1.00 94.81 199 ASP A C 1
ATOM 1709 O O . ASP A 1 199 ? 4.305 9.846 41.312 1.00 94.81 199 ASP A O 1
ATOM 1713 N N . ASN A 1 200 ? 4.786 7.660 41.132 1.00 95.31 200 ASN A N 1
ATOM 1714 C CA . ASN A 1 200 ? 6.036 7.830 40.385 1.00 95.31 200 ASN A CA 1
ATOM 1715 C C . ASN A 1 200 ? 6.036 7.186 38.987 1.00 95.31 200 ASN A C 1
ATOM 1717 O O . ASN A 1 200 ? 7.049 7.257 38.294 1.00 95.31 200 ASN A O 1
ATOM 1721 N N . PHE A 1 201 ? 4.959 6.507 38.573 1.00 94.94 201 PHE A N 1
ATOM 1722 C CA . PHE A 1 201 ? 4.899 5.857 37.259 1.00 94.94 201 PHE A CA 1
ATOM 1723 C C . PHE A 1 201 ? 3.463 5.589 36.800 1.00 94.94 201 PHE A C 1
ATOM 1725 O O . PHE A 1 201 ? 2.525 5.559 37.591 1.00 94.94 201 PHE A O 1
ATOM 1732 N N . PHE A 1 202 ? 3.297 5.343 35.505 1.00 95.00 202 PHE A N 1
ATOM 1733 C CA . PHE A 1 202 ? 2.022 4.985 34.895 1.00 95.00 202 PHE A CA 1
ATOM 1734 C C . PHE A 1 202 ? 2.091 3.550 34.374 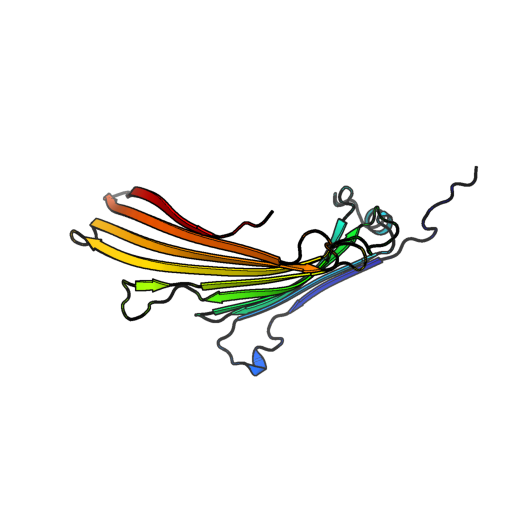1.00 95.00 202 PHE A C 1
ATOM 1736 O O . PHE A 1 202 ? 3.075 3.175 33.738 1.00 95.00 202 PHE A O 1
ATOM 1743 N N . HIS A 1 203 ? 1.072 2.741 34.655 1.00 95.00 203 HIS A N 1
ATOM 1744 C CA . HIS A 1 203 ? 0.979 1.364 34.176 1.00 95.00 203 HIS A CA 1
ATOM 1745 C C . HIS A 1 203 ? -0.211 1.240 33.231 1.00 95.00 203 HIS A C 1
ATOM 1747 O O . HIS A 1 203 ? -1.329 1.582 33.613 1.00 95.00 203 HIS A O 1
ATOM 1753 N N . THR A 1 204 ? 0.020 0.705 32.034 1.00 94.38 204 THR A N 1
ATOM 1754 C CA . THR A 1 204 ? -1.031 0.330 31.084 1.00 94.38 204 THR A CA 1
ATOM 1755 C C . THR A 1 204 ? -0.982 -1.167 30.789 1.00 94.38 204 THR A C 1
ATOM 1757 O O . THR A 1 204 ? 0.093 -1.750 30.665 1.00 94.38 204 THR A O 1
ATOM 1760 N N . LEU A 1 205 ? -2.147 -1.802 30.706 1.00 93.38 205 LEU A N 1
ATOM 1761 C CA . LEU A 1 205 ? -2.326 -3.201 30.332 1.00 93.38 205 LEU A CA 1
ATOM 1762 C C . LEU A 1 205 ? -3.364 -3.272 29.216 1.00 93.38 205 LEU A C 1
ATOM 1764 O O . LEU A 1 205 ? -4.497 -2.839 29.406 1.00 93.38 205 LEU A O 1
ATOM 1768 N N . ASN A 1 206 ? -2.980 -3.854 28.082 1.00 94.69 206 ASN A N 1
ATOM 1769 C CA . ASN A 1 206 ? -3.886 -4.166 26.984 1.00 94.69 206 ASN A CA 1
ATOM 1770 C C . ASN A 1 206 ? -4.047 -5.686 26.900 1.00 94.69 206 ASN A C 1
ATOM 1772 O O . ASN A 1 206 ? -3.058 -6.412 26.764 1.00 94.69 206 ASN A O 1
ATOM 1776 N N . PHE A 1 207 ? -5.286 -6.165 26.981 1.00 95.56 207 PHE A N 1
ATOM 1777 C CA . PHE A 1 207 ? -5.613 -7.560 26.699 1.00 95.56 207 PHE A CA 1
ATOM 1778 C C . PHE A 1 207 ? -6.535 -7.609 25.495 1.00 95.56 207 PHE A C 1
ATOM 1780 O O . PHE A 1 207 ? -7.555 -6.927 25.482 1.00 95.56 207 PHE A O 1
ATOM 1787 N N . GLY A 1 208 ? -6.202 -8.437 24.507 1.00 96.00 208 GLY A N 1
ATOM 1788 C CA . GLY A 1 208 ? -6.967 -8.554 23.274 1.00 96.00 208 GLY A CA 1
ATOM 1789 C C . GLY A 1 208 ? -7.103 -9.996 22.802 1.00 96.00 208 GLY A C 1
ATOM 1790 O O . GLY A 1 208 ? -6.173 -10.794 22.906 1.00 96.00 208 GLY A O 1
ATOM 1791 N N . LEU A 1 209 ? -8.265 -10.313 22.243 1.00 97.00 209 LEU A N 1
ATOM 1792 C CA . LEU A 1 209 ? -8.562 -11.537 21.519 1.00 97.00 209 LEU A CA 1
ATOM 1793 C C . LEU A 1 209 ? -8.983 -11.163 20.100 1.00 97.00 209 LEU A C 1
ATOM 1795 O O . LEU A 1 209 ? -10.002 -10.502 19.899 1.00 97.00 209 LEU A O 1
ATOM 1799 N N . LYS A 1 210 ? -8.227 -11.648 19.115 1.00 97.31 210 LYS A N 1
ATOM 1800 C CA . LYS A 1 210 ? -8.561 -11.520 17.698 1.00 97.31 210 LYS A CA 1
ATOM 1801 C C . LYS A 1 210 ? -8.885 -12.890 17.116 1.00 97.31 210 LYS A C 1
ATOM 1803 O O . LYS A 1 210 ? -8.080 -13.812 17.219 1.00 97.31 210 LYS A O 1
ATOM 1808 N N . TYR A 1 211 ? -10.029 -12.999 16.457 1.00 97.62 211 TYR A N 1
ATOM 1809 C CA . TYR A 1 211 ? -10.438 -14.181 15.711 1.00 97.62 211 TYR A CA 1
ATOM 1810 C C . TYR A 1 211 ? -10.741 -13.799 14.263 1.00 97.62 211 TYR A C 1
ATOM 1812 O O . TYR A 1 211 ? -11.437 -12.822 14.007 1.00 97.62 211 TYR A O 1
ATOM 1820 N N . VAL A 1 212 ? -10.192 -14.558 13.317 1.00 97.81 212 VAL A N 1
ATOM 1821 C CA . VAL A 1 212 ? -10.364 -14.328 11.879 1.00 97.81 212 VAL A CA 1
ATOM 1822 C C . VAL A 1 212 ? -11.026 -15.558 11.284 1.00 97.81 212 VAL A C 1
ATOM 1824 O O . VAL A 1 212 ? -10.456 -16.649 11.322 1.00 97.81 212 VAL A O 1
ATOM 1827 N N . LEU A 1 213 ? -12.216 -15.376 10.724 1.00 97.88 213 LEU A N 1
ATOM 1828 C CA . LEU A 1 213 ? -12.976 -16.421 10.056 1.00 97.88 213 LEU A CA 1
ATOM 1829 C C . LEU A 1 213 ? -12.960 -16.161 8.542 1.00 97.88 213 LEU A C 1
ATOM 1831 O O . LEU A 1 213 ? -13.493 -15.143 8.091 1.00 97.88 213 LEU A O 1
ATOM 1835 N N . PRO A 1 214 ? -12.358 -17.053 7.735 1.00 96.88 214 PRO A N 1
ATOM 1836 C CA . PRO A 1 214 ? -12.481 -16.983 6.285 1.00 96.88 214 PRO A CA 1
ATOM 1837 C C . PRO A 1 214 ? -13.951 -17.105 5.869 1.00 96.88 214 PRO A C 1
ATOM 1839 O O . PRO A 1 214 ? -14.637 -18.031 6.301 1.00 96.88 214 PRO A O 1
ATOM 1842 N N . GLY A 1 215 ? -14.417 -16.176 5.040 1.00 94.94 215 GLY A N 1
ATOM 1843 C CA . GLY A 1 215 ? -15.757 -16.187 4.468 1.00 94.94 215 GLY A CA 1
ATOM 1844 C C . GLY A 1 215 ? -15.768 -16.787 3.062 1.00 94.94 215 GLY A C 1
ATOM 1845 O O . GLY A 1 215 ? -15.000 -17.695 2.730 1.00 94.94 215 GLY A O 1
ATOM 1846 N N . ALA A 1 216 ? -16.646 -16.262 2.208 1.00 94.94 216 ALA A N 1
ATOM 1847 C CA . ALA A 1 216 ? -16.764 -16.714 0.825 1.00 94.94 216 ALA A CA 1
ATOM 1848 C C . ALA A 1 216 ? -15.486 -16.436 0.013 1.00 94.94 216 ALA A C 1
ATOM 1850 O O . ALA A 1 216 ? -14.858 -15.383 0.140 1.00 94.94 216 ALA A O 1
ATOM 1851 N N . LYS A 1 217 ? -15.130 -17.366 -0.877 1.00 96.69 217 LYS A N 1
ATOM 1852 C CA . LYS A 1 217 ? -14.041 -17.215 -1.846 1.00 96.69 217 LYS A CA 1
ATOM 1853 C C . LYS A 1 217 ? -14.504 -17.685 -3.222 1.00 96.69 217 LYS A C 1
ATOM 1855 O O . LYS A 1 217 ? -15.146 -18.725 -3.328 1.00 96.69 217 LYS A O 1
ATOM 1860 N N . SER A 1 218 ? -14.147 -16.936 -4.260 1.00 95.94 218 SER A N 1
ATOM 1861 C CA . SER A 1 218 ? -14.398 -17.294 -5.657 1.00 95.94 218 SER A CA 1
ATOM 1862 C C . SER A 1 218 ? -13.200 -16.930 -6.526 1.00 95.94 218 SER A C 1
ATOM 1864 O O . SER A 1 218 ? -12.554 -15.908 -6.296 1.00 95.94 218 SER A O 1
ATOM 1866 N N . GLY A 1 219 ? -12.913 -17.763 -7.521 1.00 92.75 219 GLY A N 1
ATOM 1867 C CA . GLY A 1 219 ? -11.785 -17.581 -8.425 1.00 92.75 219 GLY A CA 1
ATOM 1868 C C . GLY A 1 219 ? -10.411 -17.820 -7.786 1.00 92.75 219 GLY A C 1
ATOM 1869 O O . GLY A 1 219 ? -10.265 -18.173 -6.607 1.00 92.75 219 GLY A O 1
ATOM 1870 N N . SER A 1 220 ? -9.383 -17.646 -8.604 1.00 90.50 220 SER A N 1
ATOM 1871 C CA . SER A 1 220 ? -7.972 -17.781 -8.254 1.00 90.50 220 SER A CA 1
ATOM 1872 C C . SER A 1 220 ? -7.150 -16.855 -9.134 1.00 90.50 220 SER A C 1
ATOM 1874 O O . SER A 1 220 ? -7.531 -16.594 -10.272 1.00 90.50 220 SER A O 1
ATOM 1876 N N . ILE A 1 221 ? -6.023 -16.395 -8.596 1.00 82.75 221 ILE A N 1
ATOM 1877 C CA . ILE A 1 221 ? -4.948 -15.801 -9.384 1.00 82.75 221 ILE A CA 1
ATOM 1878 C C . ILE A 1 221 ? -3.730 -16.704 -9.219 1.00 82.75 221 ILE A C 1
ATOM 1880 O O . ILE A 1 221 ? -3.379 -17.023 -8.077 1.00 82.75 221 ILE A O 1
ATOM 1884 N N . SER A 1 222 ? -3.155 -17.166 -10.331 1.00 73.56 222 SER A N 1
ATOM 1885 C CA . SER A 1 222 ? -2.028 -18.117 -10.357 1.00 73.56 222 SER A CA 1
ATOM 1886 C C . SER A 1 222 ? -0.846 -17.610 -11.166 1.00 73.56 222 SER A C 1
ATOM 1888 O O . SER A 1 222 ? -1.093 -17.226 -12.337 1.00 73.56 222 SER A O 1
#

Foldseek 3Di:
DDPPDLDPDWDKDWDWDKDWDPCCVVVDDQKTKIKTWTDIGIDAPVNVVVPDDDPPNPDQKDKTKIWIWIDGPFKIKIWMWIDIHRRVDNGCQVPKTKPGKMKMKTPWDADPDPQKIKIKIWIWTWIDHNDAKTKIKIKIKIKIKGWDADDVNFKIKIKIKIWIKMKIAMDRPVPDGIWMKIWIKIKIKMKGWDWDDDPVDIDIDIDMDIDMDTDDIDIDDD

Secondary structure (DSSP, 8-state):
-----S-SS--EEEEEEEES-SSHHHH-TT-EEEEEEEEEEES-THHHHHS---S-TT-SEEEEEEEEEEE-SSEEEEEEEEEEEESSSS-STTSPEEEEEEEEEEEEEESSSTTEEEEEEEEEEEEE-SSS-EEEEEEEEEEEEEEEEETTTTEEEEEEEEEEEEEEEEES-TT-SEEEEEEEEEEEEEEEEEEEEETTEEEEEEEEEEEEEEEEEEE---

pLDDT: mean 88.0, std 14.34, range [34.91, 98.75]

Organism: Campylobacter jejuni (NCBI:txid197)

Sequence (222 aa):
HDENLKNQSHYGAELKYARNDLIKTLLGDNFQEGLWIDATYLNDIDYLNLGSRDYRDLNSLVTSKINYFLADENNYYGAYAKYYIDTSALNNDNTLQEYPSFQYHRFLNNFFDERLRYSFDASFHNFYRPVGPYANQLNLNLPISYHNAFFDDFLHFTFTERFYASFLNYSHYPQKDHEHYFRNTHDFNLYTDLSKAYDNFFHTLNFGLKYVLPGAKSGSIS

Radius of gyration: 25.0 Å; chains: 1; bounding box: 67×46×73 Å